Protein AF-A0A0N8PRD9-F1 (afdb_monomer)

Mean predicted aligned error: 8.48 Å

InterPro domains:
  IPR001182 Probable peptidoglycan glycosyltransferase FtsW/RodA [PF01098] (78-282)
  IPR001182 Probable peptidoglycan glycosyltransferase FtsW/RodA [PTHR30474] (71-288)

pLDDT: mean 82.88, std 11.85, range [39.19, 95.25]

Structure (mmCIF, N/CA/C/O backbone):
data_AF-A0A0N8PRD9-F1
#
_entry.id   AF-A0A0N8PRD9-F1
#
loop_
_atom_site.group_PDB
_atom_site.id
_atom_site.type_symbol
_atom_site.label_atom_id
_atom_site.label_alt_id
_atom_site.label_comp_id
_atom_site.label_asym_id
_atom_site.label_entity_id
_atom_site.label_seq_id
_atom_site.pdbx_PDB_ins_code
_atom_site.Cartn_x
_atom_site.Cartn_y
_atom_site.Cartn_z
_atom_site.occupancy
_atom_site.B_iso_or_equiv
_atom_site.auth_seq_id
_atom_site.auth_comp_id
_atom_site.auth_asym_id
_atom_site.auth_atom_id
_atom_site.pdbx_PDB_model_num
ATOM 1 N N . MET A 1 1 ? -18.930 -38.170 2.324 1.00 41.12 1 MET A N 1
ATOM 2 C CA . MET A 1 1 ? -18.455 -36.784 2.100 1.00 41.12 1 MET A CA 1
ATOM 3 C C . MET A 1 1 ? -18.657 -36.433 0.632 1.00 41.12 1 MET A C 1
ATOM 5 O O . MET A 1 1 ? -17.879 -36.871 -0.205 1.00 41.12 1 MET A O 1
ATOM 9 N N . LEU A 1 2 ? -19.742 -35.732 0.302 1.00 39.19 2 LEU A N 1
ATOM 10 C CA . LEU A 1 2 ? -20.039 -35.310 -1.070 1.00 39.19 2 LEU A CA 1
ATOM 11 C C . LEU A 1 2 ? -19.070 -34.183 -1.460 1.00 39.19 2 LEU A C 1
ATOM 13 O O . LEU A 1 2 ? -19.141 -33.082 -0.916 1.00 39.19 2 LEU A O 1
ATOM 17 N N . ARG A 1 3 ? -18.126 -34.475 -2.364 1.00 47.56 3 ARG A N 1
ATOM 18 C CA . ARG A 1 3 ? -17.287 -33.461 -3.014 1.00 47.56 3 ARG A CA 1
ATOM 19 C C . ARG A 1 3 ? -18.209 -32.591 -3.867 1.00 47.56 3 ARG A C 1
ATOM 21 O O . ARG A 1 3 ? -18.653 -33.034 -4.921 1.00 47.56 3 ARG A O 1
ATOM 28 N N . TYR A 1 4 ? -18.495 -31.373 -3.410 1.00 53.41 4 TYR A N 1
ATOM 29 C CA . TYR A 1 4 ? -19.017 -30.327 -4.289 1.00 53.41 4 TYR A CA 1
ATOM 30 C C . TYR A 1 4 ? -18.128 -30.258 -5.543 1.00 53.41 4 TYR A C 1
ATOM 32 O O . TYR A 1 4 ? -16.900 -30.343 -5.399 1.00 53.41 4 TYR A O 1
ATOM 40 N N . PRO A 1 5 ? -18.699 -30.133 -6.755 1.00 53.47 5 PRO A N 1
ATOM 41 C CA . PRO A 1 5 ? -17.892 -29.927 -7.947 1.00 53.47 5 PRO A CA 1
ATOM 42 C C . PRO A 1 5 ? -17.009 -28.702 -7.706 1.00 53.47 5 PRO A C 1
ATOM 44 O O . PRO A 1 5 ? -17.475 -27.660 -7.240 1.00 53.47 5 PRO A O 1
ATOM 47 N N . ARG A 1 6 ? -15.701 -28.854 -7.938 1.00 58.88 6 ARG A N 1
ATOM 48 C CA . ARG A 1 6 ? -14.767 -27.730 -7.896 1.00 58.88 6 ARG A CA 1
ATOM 49 C C . ARG A 1 6 ? -15.206 -26.759 -8.985 1.00 58.88 6 ARG A C 1
ATOM 51 O O . ARG A 1 6 ? -14.928 -26.997 -10.155 1.00 58.88 6 ARG A O 1
ATOM 58 N N . ASN A 1 7 ? -15.911 -25.699 -8.602 1.00 65.06 7 ASN A N 1
ATOM 59 C CA . ASN A 1 7 ? -16.204 -24.598 -9.505 1.00 65.06 7 ASN A CA 1
ATOM 60 C C . ASN A 1 7 ? -14.862 -23.963 -9.872 1.00 65.06 7 ASN A C 1
ATOM 62 O O . ASN A 1 7 ? -14.264 -23.242 -9.074 1.00 65.06 7 ASN A O 1
ATOM 66 N N . LEU A 1 8 ? -14.354 -24.307 -11.054 1.00 68.81 8 LEU A N 1
ATOM 67 C CA . LEU A 1 8 ? -13.194 -23.647 -11.631 1.00 68.81 8 LEU A CA 1
ATOM 68 C C . LEU A 1 8 ? -13.519 -22.155 -11.740 1.00 68.81 8 LEU A C 1
ATOM 70 O O . LEU A 1 8 ? -14.615 -21.781 -12.164 1.00 68.81 8 LEU A O 1
ATOM 74 N N . ARG A 1 9 ? -12.572 -21.303 -11.341 1.00 82.81 9 ARG A N 1
ATOM 75 C CA . ARG A 1 9 ? -12.699 -19.838 -11.387 1.00 82.81 9 ARG A CA 1
ATOM 76 C C . ARG A 1 9 ? -12.512 -19.352 -12.829 1.00 82.81 9 ARG A C 1
ATOM 78 O O . ARG A 1 9 ? -11.541 -18.680 -13.154 1.00 82.81 9 ARG A O 1
ATOM 85 N N . GLY A 1 10 ? -13.408 -19.792 -13.715 1.00 83.12 10 GLY A N 1
ATOM 86 C CA . GLY A 1 10 ? -13.283 -19.641 -15.165 1.00 83.12 10 GLY A CA 1
ATOM 87 C C . GLY A 1 10 ? -13.272 -18.185 -15.625 1.00 83.12 10 GLY A C 1
ATOM 88 O O . GLY A 1 10 ? -12.508 -17.854 -16.524 1.00 83.12 10 GLY A O 1
ATOM 89 N N . ILE A 1 11 ? -14.046 -17.313 -14.966 1.00 88.50 11 ILE A N 1
ATOM 90 C CA . ILE A 1 11 ? -14.076 -15.876 -15.277 1.00 88.50 11 ILE A CA 1
ATOM 91 C C . ILE A 1 11 ? -12.725 -15.244 -14.932 1.00 88.50 11 ILE A C 1
ATOM 93 O O . ILE A 1 11 ? -12.154 -14.540 -15.756 1.00 88.50 11 ILE A O 1
ATOM 97 N N . GLU A 1 12 ? -12.179 -15.546 -13.750 1.00 91.62 12 GLU A N 1
ATOM 98 C CA . GLU A 1 12 ? -10.864 -15.043 -13.333 1.00 91.62 12 GLU A CA 1
ATOM 99 C C . GLU A 1 12 ? -9.763 -15.447 -14.322 1.00 91.62 12 GLU A C 1
ATOM 101 O O . GLU A 1 12 ? -8.988 -14.602 -14.769 1.00 91.62 12 GLU A O 1
ATOM 106 N N . LEU A 1 13 ? -9.726 -16.728 -14.709 1.00 89.94 13 LEU A N 1
ATOM 107 C CA . LEU A 1 13 ? -8.75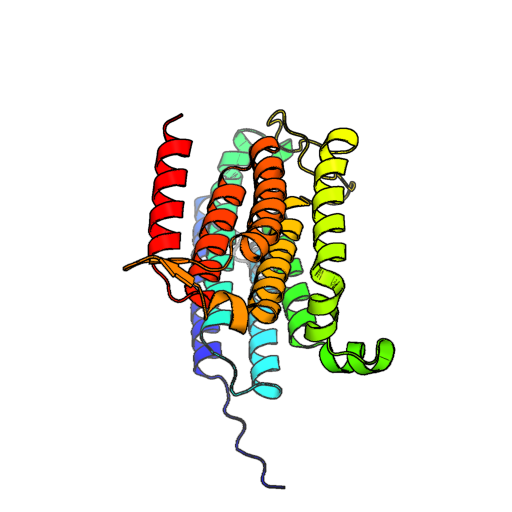4 -17.242 -15.675 1.00 89.94 13 LEU A CA 1
ATOM 108 C C . LEU A 1 13 ? -8.922 -16.591 -17.051 1.00 89.94 13 LEU A C 1
ATOM 110 O O . LEU A 1 13 ? -7.933 -16.186 -17.655 1.00 89.94 13 LEU A O 1
ATOM 114 N N . GLN A 1 14 ? -10.157 -16.450 -17.538 1.00 92.44 14 GLN A N 1
ATOM 115 C CA . GLN A 1 14 ? -10.437 -15.791 -18.814 1.00 92.44 14 GLN A CA 1
ATOM 116 C C . GLN A 1 14 ? -9.968 -14.331 -18.806 1.00 92.44 14 GLN A C 1
ATOM 118 O O . GLN A 1 14 ? -9.332 -13.879 -19.761 1.00 92.44 14 GLN A O 1
ATOM 123 N N . LEU A 1 15 ? -10.249 -13.596 -17.727 1.00 93.31 15 LEU A N 1
ATOM 124 C CA . LEU A 1 15 ? -9.809 -12.213 -17.575 1.00 93.31 15 LEU A CA 1
ATOM 125 C C . LEU A 1 15 ? -8.282 -12.129 -17.510 1.00 93.31 15 LEU A C 1
ATOM 127 O O . LEU A 1 15 ? -7.701 -11.322 -18.226 1.00 93.31 15 LEU A O 1
ATOM 131 N N . LEU A 1 16 ? -7.612 -12.998 -16.749 1.00 92.25 16 LEU A N 1
ATOM 132 C CA . LEU A 1 16 ? -6.147 -13.021 -16.683 1.00 92.25 16 LEU A CA 1
ATOM 133 C C . LEU A 1 16 ? -5.491 -13.365 -18.021 1.00 92.25 16 LEU A C 1
ATOM 135 O O . LEU A 1 16 ? -4.486 -12.754 -18.372 1.00 92.25 16 LEU A O 1
ATOM 139 N N . VAL A 1 17 ? -6.053 -14.302 -18.787 1.00 90.69 17 VAL A N 1
ATOM 140 C CA . VAL A 1 17 ? -5.562 -14.609 -20.140 1.00 90.69 17 VAL A CA 1
ATOM 141 C C . VAL A 1 17 ? -5.747 -13.405 -21.062 1.00 90.69 17 VAL A C 1
ATOM 143 O O . VAL A 1 17 ? -4.839 -13.070 -21.817 1.00 90.69 17 VAL A O 1
ATOM 146 N N . THR A 1 18 ? -6.883 -12.711 -20.971 1.00 90.88 18 THR A N 1
ATOM 147 C CA . THR A 1 18 ? -7.129 -11.484 -21.748 1.00 90.88 18 THR A CA 1
ATOM 148 C C . THR A 1 18 ? -6.100 -10.406 -21.409 1.00 90.88 18 THR A C 1
ATOM 150 O O . THR A 1 18 ? -5.502 -9.811 -22.302 1.00 90.88 18 THR A O 1
ATOM 153 N N . VAL A 1 19 ? -5.843 -10.208 -20.116 1.00 90.56 19 VAL A N 1
ATOM 154 C CA . VAL A 1 19 ? -4.832 -9.285 -19.597 1.00 90.56 19 VAL A CA 1
ATOM 155 C C . VAL A 1 19 ? -3.433 -9.663 -20.105 1.00 90.56 19 VAL A C 1
ATOM 157 O O . VAL A 1 19 ? -2.717 -8.807 -20.621 1.00 90.56 19 VAL A O 1
ATOM 160 N N . LEU A 1 20 ? -3.060 -10.945 -20.038 1.00 87.38 20 LEU A N 1
ATOM 161 C CA . LEU A 1 20 ? -1.781 -11.451 -20.542 1.00 87.38 20 LEU A CA 1
ATOM 162 C C . LEU A 1 20 ? -1.605 -11.160 -22.038 1.00 87.38 20 LEU A C 1
ATOM 164 O O . LEU A 1 20 ? -0.556 -10.666 -22.442 1.00 87.38 20 LEU A O 1
ATOM 168 N N . LEU A 1 21 ? -2.618 -11.458 -22.856 1.00 86.81 21 LEU A N 1
ATOM 169 C CA . LEU A 1 21 ? -2.569 -11.222 -24.301 1.00 86.81 21 LEU A CA 1
ATOM 170 C C . LEU A 1 21 ? -2.449 -9.730 -24.622 1.00 86.81 21 LEU A C 1
ATOM 172 O O . LEU A 1 21 ? -1.630 -9.349 -25.460 1.00 86.81 21 LEU A O 1
ATOM 176 N N . PHE A 1 22 ? -3.220 -8.890 -23.926 1.00 86.94 22 PHE A N 1
ATOM 177 C CA . PHE A 1 22 ? -3.163 -7.439 -24.073 1.00 86.94 22 PHE A CA 1
ATOM 178 C C . PHE A 1 22 ? -1.758 -6.896 -23.781 1.00 86.94 22 PHE A C 1
ATOM 180 O O . PHE A 1 22 ? -1.219 -6.129 -24.580 1.00 86.94 22 PHE A O 1
ATOM 187 N N . PHE A 1 23 ? -1.118 -7.338 -22.694 1.00 83.06 23 PHE A N 1
ATOM 188 C CA . PHE A 1 23 ? 0.227 -6.871 -22.354 1.00 83.06 23 PHE A CA 1
ATOM 189 C C . PHE A 1 23 ? 1.330 -7.474 -23.200 1.00 83.06 23 PHE A C 1
ATOM 191 O O . PHE A 1 23 ? 2.270 -6.759 -23.530 1.00 83.06 23 PHE A O 1
ATOM 198 N N . ALA A 1 24 ? 1.223 -8.742 -23.594 1.00 80.69 24 ALA A N 1
ATOM 199 C CA . ALA A 1 24 ? 2.173 -9.332 -24.527 1.00 80.69 24 ALA A CA 1
ATOM 200 C C . ALA A 1 24 ? 2.195 -8.532 -25.841 1.00 80.69 24 ALA A C 1
ATOM 202 O O . ALA A 1 24 ? 3.265 -8.141 -26.305 1.00 80.69 24 ALA A O 1
ATOM 203 N N . ALA A 1 25 ? 1.019 -8.211 -26.392 1.00 82.50 25 ALA A N 1
ATOM 204 C CA . ALA A 1 25 ? 0.901 -7.380 -27.587 1.00 82.50 25 ALA A CA 1
ATOM 205 C C . ALA A 1 25 ? 1.415 -5.947 -27.356 1.00 82.50 25 ALA A C 1
ATOM 207 O O . ALA A 1 25 ? 2.234 -5.453 -28.130 1.00 82.50 25 ALA A O 1
ATOM 208 N N . GLY A 1 26 ? 0.979 -5.291 -26.275 1.00 82.62 26 GLY A N 1
ATOM 209 C CA . GLY A 1 26 ? 1.370 -3.917 -25.956 1.00 82.62 26 GLY A CA 1
ATOM 210 C C . GLY A 1 26 ? 2.874 -3.755 -25.727 1.00 82.62 26 GLY A C 1
ATOM 211 O O . GLY A 1 26 ? 3.486 -2.835 -26.266 1.00 82.62 26 GLY A O 1
ATOM 212 N N . TYR A 1 27 ? 3.492 -4.669 -24.980 1.00 77.38 27 TYR A N 1
ATOM 213 C CA . TYR A 1 27 ? 4.924 -4.631 -24.695 1.00 77.38 27 TYR A CA 1
ATOM 214 C C . TYR A 1 27 ? 5.761 -4.874 -25.957 1.00 77.38 27 TYR A C 1
ATOM 216 O O . TYR A 1 27 ? 6.732 -4.155 -26.194 1.00 77.38 27 TYR A O 1
ATOM 224 N N . MET A 1 28 ? 5.357 -5.825 -26.812 1.00 75.19 28 MET A N 1
ATOM 225 C CA . MET A 1 28 ? 6.001 -6.035 -28.115 1.00 75.19 28 MET A CA 1
ATOM 226 C C . MET A 1 28 ? 5.944 -4.772 -28.983 1.00 75.19 28 MET A C 1
ATOM 228 O O . MET A 1 28 ? 6.964 -4.384 -29.553 1.00 75.19 28 MET A O 1
ATOM 232 N N . LEU A 1 29 ? 4.793 -4.091 -29.031 1.00 80.44 29 LEU A N 1
ATOM 233 C CA . LEU A 1 29 ? 4.653 -2.828 -29.760 1.00 80.44 29 LEU A CA 1
ATOM 234 C C . LEU A 1 29 ? 5.584 -1.744 -29.204 1.00 80.44 29 LEU A C 1
ATOM 236 O O . LEU A 1 29 ? 6.335 -1.142 -29.968 1.00 80.44 29 LEU A O 1
ATOM 240 N N . VAL A 1 30 ? 5.595 -1.529 -27.886 1.00 77.75 30 VAL A N 1
ATOM 241 C CA . VAL A 1 30 ? 6.454 -0.517 -27.244 1.00 77.75 30 VAL A CA 1
ATOM 242 C C . VAL A 1 30 ? 7.925 -0.755 -27.564 1.00 77.75 30 VAL A C 1
ATOM 244 O O . VAL A 1 30 ? 8.619 0.175 -27.977 1.00 77.75 30 VAL A O 1
ATOM 247 N N . VAL A 1 31 ? 8.399 -1.993 -27.417 1.00 71.56 31 VAL A N 1
ATOM 248 C CA . VAL A 1 31 ? 9.801 -2.336 -27.676 1.00 71.56 31 VAL A CA 1
ATOM 249 C C . VAL A 1 31 ? 10.147 -2.162 -29.150 1.00 71.56 31 VAL A C 1
ATOM 251 O O . VAL A 1 31 ? 11.179 -1.565 -29.444 1.00 71.56 31 VAL A O 1
ATOM 254 N N . SER A 1 32 ? 9.271 -2.596 -30.062 1.00 72.56 32 SER A N 1
ATOM 255 C CA . SER A 1 32 ? 9.487 -2.452 -31.509 1.00 72.56 32 SER A CA 1
ATOM 256 C C . SER A 1 32 ? 9.574 -0.995 -31.974 1.00 72.56 32 SER A C 1
ATOM 258 O O . SER A 1 32 ? 10.287 -0.698 -32.926 1.00 72.56 32 SER A O 1
ATOM 260 N N . VAL A 1 33 ? 8.869 -0.082 -31.299 1.00 76.06 33 VAL A N 1
ATOM 261 C CA . VAL A 1 33 ? 8.839 1.344 -31.652 1.00 76.06 33 VAL A CA 1
ATOM 262 C C . VAL A 1 33 ? 9.970 2.122 -30.979 1.00 76.06 33 VAL A C 1
ATOM 264 O O . VAL A 1 33 ? 10.455 3.103 -31.536 1.00 76.06 33 VAL A O 1
ATOM 267 N N . THR A 1 34 ? 10.380 1.715 -29.775 1.00 70.06 34 THR A N 1
ATOM 268 C CA . THR A 1 34 ? 11.218 2.558 -28.907 1.00 70.06 34 THR A CA 1
ATOM 269 C C . THR A 1 34 ? 12.677 2.098 -28.846 1.00 70.06 34 THR A C 1
ATOM 271 O O . THR A 1 34 ? 13.559 2.925 -28.621 1.00 70.06 34 THR A O 1
ATOM 274 N N . ARG A 1 35 ? 12.978 0.807 -29.057 1.00 64.56 35 ARG A N 1
ATOM 275 C CA . ARG A 1 35 ? 14.368 0.327 -29.106 1.00 64.56 35 ARG A CA 1
ATOM 276 C C . ARG A 1 35 ? 14.873 0.325 -30.552 1.00 64.56 35 ARG A C 1
ATOM 278 O O . ARG A 1 35 ? 14.327 -0.353 -31.407 1.00 64.56 35 ARG A O 1
ATOM 285 N N . THR A 1 36 ? 15.960 1.053 -30.797 1.00 53.00 36 THR A N 1
ATOM 286 C CA . THR A 1 36 ? 16.694 1.142 -32.078 1.00 53.00 36 THR A CA 1
ATOM 287 C C . THR A 1 36 ? 17.536 -0.096 -32.413 1.00 53.00 36 THR A C 1
ATOM 289 O O . THR A 1 36 ? 18.184 -0.130 -33.455 1.00 53.00 36 THR A O 1
ATOM 292 N N . GLN A 1 37 ? 17.563 -1.105 -31.539 1.00 52.66 37 GLN A N 1
ATOM 293 C CA . GLN A 1 37 ? 18.223 -2.385 -31.801 1.00 52.66 37 GLN A CA 1
ATOM 294 C C . GLN A 1 37 ? 17.366 -3.196 -32.779 1.00 52.66 37 GLN A C 1
ATOM 296 O O . GLN A 1 37 ? 16.159 -3.317 -32.567 1.00 52.66 37 GLN A O 1
ATOM 301 N N . GLU A 1 38 ? 17.976 -3.755 -33.828 1.00 51.50 38 GLU A N 1
ATOM 302 C CA . GLU A 1 38 ? 17.280 -4.621 -34.783 1.00 51.50 38 GLU A CA 1
ATOM 303 C C . GLU A 1 38 ? 16.540 -5.729 -34.027 1.00 51.50 38 GLU A C 1
ATOM 305 O O . GLU A 1 38 ? 17.141 -6.540 -33.318 1.00 51.50 38 GLU A O 1
ATOM 310 N N . PHE A 1 39 ? 15.213 -5.753 -34.152 1.00 54.91 39 PHE A N 1
ATOM 311 C CA . PHE A 1 39 ? 14.414 -6.857 -33.649 1.00 54.91 39 PHE A CA 1
ATOM 312 C C . PHE A 1 39 ? 14.813 -8.108 -34.429 1.00 54.91 39 PHE A C 1
ATOM 314 O O . PHE A 1 39 ? 14.370 -8.310 -35.557 1.00 54.91 39 PHE A O 1
ATOM 321 N N . ILE A 1 40 ? 15.669 -8.945 -33.844 1.00 56.88 40 ILE A N 1
ATOM 322 C CA . ILE A 1 40 ? 15.958 -10.267 -34.391 1.00 56.88 40 ILE A CA 1
ATOM 323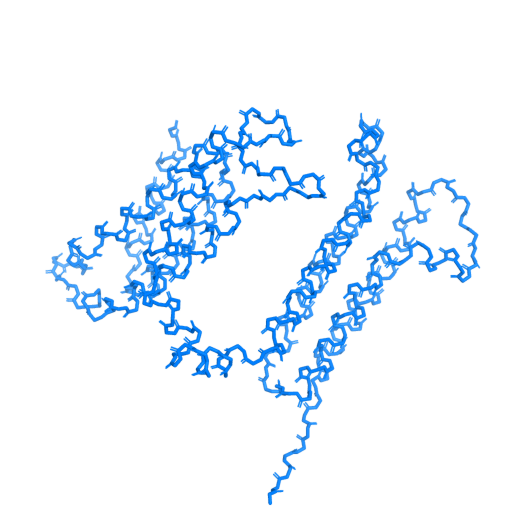 C C . ILE A 1 40 ? 14.801 -11.169 -33.939 1.00 56.88 40 ILE A C 1
ATOM 325 O O . ILE A 1 40 ? 14.706 -11.444 -32.738 1.00 56.88 40 ILE A O 1
ATOM 329 N N . PRO A 1 41 ? 13.923 -11.652 -34.844 1.00 61.66 41 PRO A N 1
ATOM 330 C CA . PRO A 1 41 ? 12.755 -12.474 -34.516 1.00 61.66 41 PRO A CA 1
ATOM 331 C C . PRO A 1 41 ? 13.173 -13.907 -34.143 1.00 61.66 41 PRO A C 1
ATOM 333 O O . PRO A 1 41 ? 12.770 -14.891 -34.757 1.00 61.66 41 PRO A O 1
ATOM 336 N N . THR A 1 42 ? 14.029 -14.034 -33.135 1.00 73.62 42 THR A N 1
ATOM 337 C CA . THR A 1 42 ? 14.465 -15.305 -32.564 1.00 73.62 42 THR A CA 1
ATOM 338 C C . THR A 1 42 ? 13.690 -15.534 -31.275 1.00 73.62 42 THR A C 1
ATOM 340 O O . THR A 1 42 ? 13.502 -14.599 -30.499 1.00 73.62 42 THR A O 1
ATOM 343 N N . VAL A 1 43 ? 13.307 -16.783 -30.990 1.00 65.88 43 VAL A N 1
ATOM 344 C CA . VAL A 1 43 ? 12.636 -17.169 -29.729 1.00 65.88 43 VAL A CA 1
ATOM 345 C C . VAL A 1 43 ? 13.382 -16.621 -28.509 1.00 65.88 43 VAL A C 1
ATOM 347 O O . VAL A 1 43 ? 12.764 -16.111 -27.583 1.00 65.88 43 VAL A O 1
ATOM 350 N N . ARG A 1 44 ? 14.718 -16.646 -28.545 1.00 65.12 44 ARG A N 1
ATOM 351 C CA . ARG A 1 44 ? 15.573 -16.096 -27.490 1.00 65.12 44 ARG A CA 1
ATOM 352 C C . ARG A 1 44 ? 15.444 -14.576 -27.344 1.00 65.12 44 ARG A C 1
ATOM 354 O O . ARG A 1 44 ? 15.265 -14.110 -26.232 1.00 65.12 44 ARG A O 1
ATOM 361 N N . GLY A 1 45 ? 15.428 -13.826 -28.448 1.00 63.19 45 GLY A N 1
ATOM 362 C CA . GLY A 1 45 ? 15.234 -12.372 -28.423 1.00 63.19 45 GLY A CA 1
ATOM 363 C C . GLY A 1 45 ? 13.854 -11.975 -27.895 1.00 63.19 45 GLY A C 1
ATOM 364 O O . GLY A 1 45 ? 13.740 -11.062 -27.088 1.00 63.19 45 GLY A O 1
ATOM 365 N N . VAL A 1 46 ? 12.809 -12.718 -28.269 1.00 63.38 46 VAL A N 1
ATOM 366 C CA . VAL A 1 46 ? 11.450 -12.511 -27.741 1.00 63.38 46 VAL A CA 1
ATOM 367 C C . VAL A 1 46 ? 11.385 -12.809 -26.241 1.00 63.38 46 VAL A C 1
ATOM 369 O O . VAL A 1 46 ? 10.779 -12.043 -25.495 1.00 63.38 46 VAL A O 1
ATOM 372 N N . VAL A 1 47 ? 12.030 -13.884 -25.780 1.00 66.38 47 VAL A N 1
ATOM 373 C CA . VAL A 1 47 ? 12.101 -14.225 -24.351 1.00 66.38 47 VAL A CA 1
ATOM 374 C C . VAL A 1 47 ? 12.892 -13.176 -23.575 1.00 66.38 47 VAL A C 1
ATOM 376 O O . VAL A 1 47 ? 12.389 -12.708 -22.565 1.00 66.38 47 VAL A O 1
ATOM 379 N N . ASP A 1 48 ? 14.058 -12.748 -24.055 1.00 65.88 48 ASP A N 1
ATOM 380 C CA . ASP A 1 48 ? 14.896 -11.744 -23.384 1.00 65.88 48 ASP A CA 1
ATOM 381 C C . ASP A 1 48 ? 14.195 -10.377 -23.293 1.00 65.88 48 ASP A C 1
ATOM 383 O O . ASP A 1 48 ? 14.367 -9.642 -22.321 1.00 65.88 48 ASP A O 1
ATOM 387 N N . ILE A 1 49 ? 13.353 -10.046 -24.276 1.00 65.69 49 ILE A N 1
ATOM 388 C CA . ILE A 1 49 ? 12.523 -8.838 -24.266 1.00 65.69 49 ILE A CA 1
ATOM 389 C C . ILE A 1 49 ? 11.355 -8.975 -23.281 1.00 65.69 49 ILE A C 1
ATOM 391 O O . ILE A 1 49 ? 11.077 -8.048 -22.522 1.00 65.69 49 ILE A O 1
ATOM 395 N N . LEU A 1 50 ? 10.652 -10.110 -23.292 1.00 67.56 50 LEU A N 1
ATOM 396 C CA . LEU A 1 50 ? 9.413 -10.298 -22.533 1.00 67.56 50 LEU A CA 1
ATOM 397 C C . LEU A 1 50 ? 9.627 -10.789 -21.098 1.00 67.56 50 LEU A C 1
ATOM 399 O O . LEU A 1 50 ? 8.700 -10.683 -20.292 1.00 67.56 50 LEU A O 1
ATOM 403 N N . TRP A 1 51 ? 10.815 -11.297 -20.756 1.00 67.19 51 TRP A N 1
ATOM 404 C CA . TRP A 1 51 ? 11.123 -11.876 -19.444 1.00 67.19 51 TRP A CA 1
ATOM 405 C C . TRP A 1 51 ? 10.685 -11.005 -18.252 1.00 67.19 51 TRP A C 1
ATOM 407 O O . TRP A 1 51 ? 10.102 -11.578 -17.323 1.00 67.19 51 TRP A O 1
ATOM 417 N N . PRO A 1 52 ? 10.842 -9.658 -18.272 1.00 66.25 52 PRO A N 1
ATOM 418 C CA . PRO A 1 52 ? 10.452 -8.826 -17.140 1.00 66.25 52 PRO A CA 1
ATOM 419 C C . PRO A 1 52 ? 8.932 -8.838 -16.921 1.00 66.25 52 PRO A C 1
ATOM 421 O O . PRO A 1 52 ? 8.448 -8.793 -15.793 1.00 66.25 52 PRO A O 1
ATOM 424 N N . SER A 1 53 ? 8.139 -8.945 -17.982 1.00 70.44 53 SER A N 1
ATOM 425 C CA . SER A 1 53 ? 6.679 -8.928 -17.862 1.00 70.44 53 SER A CA 1
ATOM 426 C C . SER A 1 53 ? 6.103 -10.333 -17.670 1.00 70.44 53 SER A C 1
ATOM 428 O O . SER A 1 53 ? 5.141 -10.512 -16.927 1.00 70.44 53 SER A O 1
ATOM 430 N N . VAL A 1 54 ? 6.704 -11.356 -18.283 1.00 77.25 54 VAL A N 1
ATOM 431 C CA . VAL A 1 54 ? 6.175 -12.731 -18.285 1.00 77.25 54 VAL A CA 1
ATOM 432 C C . VAL A 1 54 ? 6.160 -13.350 -16.889 1.00 77.25 54 VAL A C 1
ATOM 434 O O . VAL A 1 54 ? 5.170 -13.980 -16.521 1.00 77.25 54 VAL A O 1
ATOM 437 N N . LEU A 1 55 ? 7.216 -13.161 -16.092 1.00 82.06 55 LEU A N 1
ATOM 438 C CA . LEU A 1 55 ? 7.321 -13.795 -14.777 1.00 82.06 55 LEU A CA 1
ATOM 439 C C . LEU A 1 55 ? 6.195 -13.360 -13.807 1.00 82.06 55 LEU A C 1
ATOM 441 O O . LEU A 1 55 ? 5.494 -14.248 -13.312 1.00 82.06 55 LEU A O 1
ATOM 445 N N . PRO A 1 56 ? 5.932 -12.055 -13.575 1.00 83.81 56 PRO A N 1
ATOM 446 C CA . PRO A 1 56 ? 4.772 -11.611 -12.802 1.00 83.81 56 PRO A CA 1
ATOM 447 C C . PRO A 1 56 ? 3.440 -12.191 -13.288 1.00 83.81 56 PRO A C 1
ATOM 449 O O . PRO A 1 56 ? 2.623 -12.621 -12.475 1.00 83.81 56 PRO A O 1
ATOM 452 N N . PHE A 1 57 ? 3.212 -12.240 -14.605 1.00 84.69 57 PHE A N 1
ATOM 453 C CA . PHE A 1 57 ? 1.958 -12.763 -15.154 1.00 84.69 57 PHE A CA 1
ATOM 454 C C . PHE A 1 57 ? 1.790 -14.264 -14.945 1.00 84.69 57 PHE A C 1
ATOM 456 O O . PHE A 1 57 ? 0.698 -14.716 -14.596 1.00 84.69 57 PHE A O 1
ATOM 463 N N . LEU A 1 58 ? 2.862 -15.041 -15.106 1.00 87.44 58 LEU A N 1
ATOM 464 C CA . LEU A 1 58 ? 2.841 -16.466 -14.786 1.00 87.44 58 LEU A CA 1
ATOM 465 C C . LEU A 1 58 ? 2.539 -16.692 -13.302 1.00 87.44 58 LEU A C 1
ATOM 467 O O . LEU A 1 58 ? 1.778 -17.602 -12.970 1.00 87.44 58 LEU A O 1
ATOM 471 N N . LEU A 1 59 ? 3.063 -15.841 -12.415 1.00 91.38 59 LEU A N 1
ATOM 472 C CA . LEU A 1 59 ? 2.725 -15.889 -10.994 1.00 91.38 59 LEU A CA 1
ATOM 473 C C . LEU A 1 59 ? 1.248 -15.552 -10.746 1.00 91.38 59 LEU A C 1
ATOM 475 O O . LEU A 1 59 ? 0.596 -16.287 -10.010 1.00 91.38 59 LEU A O 1
ATOM 479 N N . PHE A 1 60 ? 0.679 -14.527 -11.392 1.00 94.00 60 PHE A N 1
ATOM 480 C CA . PHE A 1 60 ? -0.760 -14.233 -11.294 1.00 94.00 60 PHE A CA 1
ATOM 481 C C . PHE A 1 60 ? -1.631 -15.419 -11.736 1.00 94.00 60 PHE A C 1
ATOM 483 O O . PHE A 1 60 ? -2.584 -15.777 -11.040 1.00 94.00 60 PHE A O 1
ATOM 490 N N . LEU A 1 61 ? -1.283 -16.080 -12.845 1.00 92.00 61 LEU A N 1
ATOM 491 C CA . LEU A 1 61 ? -1.961 -17.305 -13.280 1.00 92.00 61 LEU A CA 1
ATOM 492 C C . LEU A 1 61 ? -1.803 -18.435 -12.254 1.00 92.00 61 LEU A C 1
ATOM 494 O O . LEU A 1 61 ? -2.782 -19.101 -11.918 1.00 92.00 61 LEU A O 1
ATOM 498 N N . GLY A 1 62 ? -0.600 -18.615 -11.705 1.00 92.38 62 GLY A N 1
ATOM 499 C CA . GLY A 1 62 ? -0.331 -19.581 -10.640 1.00 92.38 62 GLY A CA 1
ATOM 500 C C . GLY A 1 62 ? -1.180 -19.337 -9.389 1.00 92.38 62 GLY A C 1
ATOM 501 O O . GLY A 1 62 ? -1.758 -20.281 -8.846 1.00 92.38 62 GLY A O 1
ATOM 502 N N . ILE A 1 63 ? -1.331 -18.075 -8.970 1.00 93.69 63 ILE A N 1
ATOM 503 C CA . ILE A 1 63 ? -2.209 -17.684 -7.859 1.00 93.69 63 ILE A CA 1
ATOM 504 C C . ILE A 1 63 ? -3.665 -18.012 -8.195 1.00 93.69 63 ILE A C 1
ATOM 506 O O . ILE A 1 63 ? -4.348 -18.614 -7.369 1.00 93.69 63 ILE A O 1
ATOM 510 N N . SER A 1 64 ? -4.144 -17.669 -9.393 1.00 92.94 64 SER A N 1
ATOM 511 C CA . SER A 1 64 ? -5.524 -17.956 -9.811 1.00 92.94 64 SER A CA 1
ATOM 512 C C . SER A 1 64 ? -5.837 -19.453 -9.772 1.00 92.94 64 SER A C 1
ATOM 514 O O . SER A 1 64 ? -6.832 -19.881 -9.176 1.00 92.94 64 SER A O 1
ATOM 516 N N . VAL A 1 65 ? -4.930 -20.278 -10.307 1.00 91.25 65 VAL A N 1
ATOM 517 C CA . VAL A 1 65 ? -5.037 -21.739 -10.239 1.00 91.25 65 VAL A CA 1
ATOM 518 C C . VAL A 1 65 ? -5.007 -22.213 -8.785 1.00 91.25 65 VAL A C 1
ATOM 520 O O . VAL A 1 65 ? -5.876 -22.985 -8.379 1.00 91.25 65 VAL A O 1
ATOM 523 N N . GLY A 1 66 ? -4.079 -21.724 -7.961 1.00 90.94 66 GLY A N 1
ATOM 524 C CA . GLY A 1 66 ? -4.002 -22.081 -6.542 1.00 90.94 66 GLY A CA 1
ATOM 525 C C . GLY A 1 66 ? -5.274 -21.726 -5.761 1.00 90.94 66 GLY A C 1
ATOM 526 O O . GLY A 1 66 ? -5.775 -22.540 -4.978 1.00 90.94 66 GLY A O 1
ATOM 527 N N . MET A 1 67 ? -5.850 -20.550 -6.012 1.00 90.50 67 MET A N 1
ATOM 528 C CA . MET A 1 67 ? -7.114 -20.122 -5.413 1.00 90.50 67 MET A CA 1
ATOM 529 C C . MET A 1 67 ? -8.300 -20.949 -5.919 1.00 90.50 67 MET A C 1
ATOM 531 O O . MET A 1 67 ? -9.176 -21.298 -5.132 1.00 90.50 67 MET A O 1
ATOM 535 N N . SER A 1 68 ? -8.312 -21.370 -7.187 1.00 88.62 68 SER A N 1
ATOM 536 C CA . SER A 1 68 ? -9.344 -22.286 -7.699 1.00 88.62 68 SER A CA 1
ATOM 537 C C . SER A 1 68 ? -9.372 -23.633 -6.959 1.00 88.62 68 SER A C 1
ATOM 539 O O . SER A 1 68 ? -10.417 -24.278 -6.873 1.00 88.62 68 SER A O 1
ATOM 541 N N . LEU A 1 69 ? -8.238 -24.047 -6.378 1.00 86.31 69 LEU A N 1
ATOM 542 C CA . LEU A 1 69 ? -8.121 -25.290 -5.616 1.00 86.31 69 LEU A CA 1
ATOM 543 C C . LEU A 1 69 ? -8.478 -25.126 -4.135 1.00 86.31 69 LEU A C 1
ATOM 545 O O . LEU A 1 69 ? -9.060 -26.051 -3.562 1.00 86.31 69 LEU A O 1
ATOM 549 N N . ARG A 1 70 ? -8.105 -23.999 -3.512 1.00 85.88 70 ARG A N 1
ATOM 550 C CA . ARG A 1 70 ? -8.260 -23.773 -2.061 1.00 85.88 70 ARG A CA 1
ATOM 551 C C . ARG A 1 70 ? -9.473 -22.924 -1.690 1.00 85.88 70 ARG A C 1
ATOM 553 O O . ARG A 1 70 ? -10.122 -23.210 -0.689 1.00 85.88 70 ARG A O 1
ATOM 560 N N . THR A 1 71 ? -9.790 -21.907 -2.484 1.00 84.88 71 THR A N 1
ATOM 561 C CA . THR A 1 71 ? -10.805 -20.885 -2.185 1.00 84.88 71 THR A CA 1
ATOM 562 C C . THR A 1 71 ? -11.718 -20.593 -3.393 1.00 84.88 71 THR A C 1
ATOM 564 O O . THR A 1 71 ? -11.800 -19.455 -3.854 1.00 84.88 71 THR A O 1
ATOM 567 N N . PRO A 1 72 ? -12.504 -21.575 -3.894 1.00 81.81 72 PRO A N 1
ATOM 568 C CA . PRO A 1 72 ? -13.301 -21.406 -5.122 1.00 81.81 72 PRO A CA 1
ATOM 569 C C . PRO A 1 72 ? -14.372 -20.305 -5.055 1.00 81.81 72 PRO A C 1
ATOM 571 O O . PRO A 1 72 ? -14.853 -19.842 -6.085 1.00 81.81 72 PRO A O 1
ATOM 574 N N . LYS A 1 73 ? -14.771 -19.906 -3.840 1.00 83.69 73 LYS A N 1
ATOM 575 C CA . LYS A 1 73 ? -15.801 -18.888 -3.584 1.00 83.69 73 LYS A CA 1
ATOM 576 C C . LYS A 1 73 ? -15.249 -17.459 -3.481 1.00 83.69 73 LYS A C 1
ATOM 578 O O . LYS A 1 73 ? -16.034 -16.543 -3.270 1.00 83.69 73 LYS A O 1
ATOM 583 N N . ALA A 1 74 ? -13.932 -17.269 -3.573 1.00 86.25 74 ALA A N 1
ATOM 584 C CA . ALA A 1 74 ? -13.324 -15.944 -3.506 1.00 86.25 74 ALA A CA 1
ATOM 585 C C . ALA A 1 74 ? -13.669 -15.099 -4.745 1.00 86.25 74 ALA A C 1
ATOM 587 O O . ALA A 1 74 ? -13.811 -15.639 -5.849 1.00 86.25 74 ALA A O 1
ATOM 588 N N . ASP A 1 75 ? -13.744 -13.779 -4.560 1.00 90.31 75 ASP A N 1
ATOM 589 C CA . ASP A 1 75 ? -14.018 -12.801 -5.618 1.00 90.31 75 ASP A CA 1
ATOM 590 C C . ASP A 1 75 ? -13.072 -12.977 -6.816 1.00 90.31 75 ASP A C 1
ATOM 592 O O . ASP A 1 75 ? -11.854 -13.013 -6.653 1.00 90.31 75 ASP A O 1
ATOM 596 N N . GLN A 1 76 ? -13.640 -13.133 -8.012 1.00 91.69 76 GLN A N 1
ATOM 597 C CA . GLN A 1 76 ? -12.915 -13.473 -9.243 1.00 91.69 76 GLN A CA 1
ATOM 598 C C . GLN A 1 76 ? -12.435 -12.251 -10.046 1.00 91.69 76 GLN A C 1
ATOM 600 O O . GLN A 1 76 ? -11.816 -12.427 -11.092 1.00 91.69 76 GLN A O 1
ATOM 605 N N . LEU A 1 77 ? -12.735 -11.029 -9.599 1.00 92.50 77 LEU A N 1
ATOM 606 C CA . LEU A 1 77 ? -12.458 -9.785 -10.322 1.00 92.50 77 LEU A CA 1
ATOM 607 C C . LEU A 1 77 ? -11.231 -9.053 -9.778 1.00 92.50 77 LEU A C 1
ATOM 609 O O . LEU A 1 77 ? -10.501 -8.434 -10.552 1.00 92.50 77 LEU A O 1
ATOM 613 N N . LEU A 1 78 ? -10.962 -9.149 -8.474 1.00 92.94 78 LEU A N 1
ATOM 614 C CA . LEU A 1 78 ? -9.859 -8.414 -7.846 1.00 92.94 78 LEU A CA 1
ATOM 615 C C . LEU A 1 78 ? -8.481 -8.794 -8.406 1.00 92.94 78 LEU A C 1
ATOM 617 O O . LEU A 1 78 ? -7.702 -7.908 -8.753 1.00 92.94 78 LEU A O 1
ATOM 621 N N . LEU A 1 79 ? -8.168 -10.089 -8.532 1.00 93.88 79 LEU A N 1
ATOM 622 C CA . LEU A 1 79 ? -6.851 -10.525 -9.015 1.00 93.88 79 LEU A CA 1
ATOM 623 C C . LEU A 1 79 ? -6.588 -10.094 -10.477 1.00 93.88 79 LEU A C 1
ATOM 625 O O . LEU A 1 79 ? -5.522 -9.528 -10.727 1.00 93.88 79 LEU A O 1
ATOM 629 N N . PRO A 1 80 ? -7.525 -10.275 -11.436 1.00 94.06 80 PRO A N 1
ATOM 630 C CA . PRO A 1 80 ? -7.353 -9.764 -12.793 1.00 94.06 80 PRO A CA 1
ATOM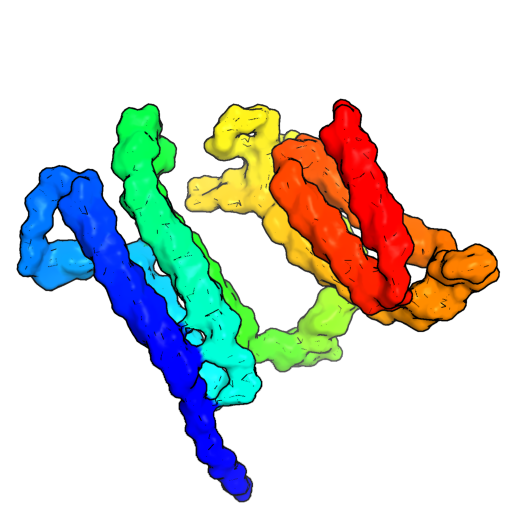 631 C C . PRO A 1 80 ? -7.219 -8.243 -12.870 1.00 94.06 80 PRO A C 1
ATOM 633 O O . PRO A 1 80 ? -6.425 -7.758 -13.670 1.00 94.06 80 PRO A O 1
ATOM 636 N N . LEU A 1 81 ? -7.948 -7.485 -12.041 1.00 95.25 81 LEU A N 1
ATOM 637 C CA . LEU A 1 81 ? -7.826 -6.023 -11.998 1.00 95.25 81 LEU A CA 1
ATOM 638 C C . LEU A 1 81 ? -6.448 -5.581 -11.496 1.00 95.25 81 LEU A C 1
ATOM 640 O O . LEU A 1 81 ? -5.840 -4.686 -12.080 1.00 95.25 81 LEU A O 1
ATOM 644 N N . VAL A 1 82 ? -5.923 -6.233 -10.457 1.00 94.75 82 VAL A N 1
ATOM 645 C CA . VAL A 1 82 ? -4.562 -5.971 -9.968 1.00 94.75 82 VAL A CA 1
ATOM 646 C C . VAL A 1 82 ? -3.528 -6.316 -11.040 1.00 94.75 82 VAL A C 1
ATOM 648 O O . VAL A 1 82 ? -2.624 -5.520 -11.287 1.00 94.75 82 VAL A O 1
ATOM 651 N N . ALA A 1 83 ? -3.680 -7.454 -11.724 1.00 94.00 83 ALA A N 1
ATOM 652 C CA . ALA A 1 83 ? -2.803 -7.843 -12.827 1.00 94.00 83 ALA A CA 1
ATOM 653 C C . ALA A 1 83 ? -2.871 -6.847 -14.000 1.00 94.00 83 ALA A C 1
ATOM 655 O O . ALA A 1 83 ? -1.840 -6.523 -14.590 1.00 94.00 83 ALA A O 1
ATOM 656 N N . LEU A 1 84 ? -4.065 -6.323 -14.304 1.00 93.38 84 LEU A N 1
ATOM 657 C CA . LEU A 1 84 ? -4.267 -5.282 -15.308 1.00 93.38 84 LEU A CA 1
ATOM 658 C C . LEU A 1 84 ? -3.503 -4.008 -14.936 1.00 93.38 84 LEU A C 1
ATOM 660 O O . LEU A 1 84 ? -2.678 -3.532 -15.707 1.00 93.38 84 LEU A O 1
ATOM 664 N N . LEU A 1 85 ? -3.725 -3.470 -13.739 1.00 94.44 85 LEU A N 1
ATOM 665 C CA . LEU A 1 85 ? -3.074 -2.231 -13.311 1.00 94.44 85 LEU A CA 1
ATOM 666 C C . LEU A 1 85 ? -1.550 -2.383 -13.205 1.00 94.44 85 LEU A C 1
ATOM 668 O O . LEU A 1 85 ? -0.814 -1.501 -13.651 1.00 94.44 85 LEU A O 1
ATOM 672 N N . ALA A 1 86 ? -1.067 -3.515 -12.684 1.00 93.19 86 ALA A N 1
ATOM 673 C CA . ALA A 1 86 ? 0.362 -3.811 -12.609 1.00 93.19 86 ALA A CA 1
ATOM 674 C C . ALA A 1 86 ? 0.999 -3.891 -14.005 1.00 93.19 86 ALA A C 1
ATOM 676 O O . ALA A 1 86 ? 2.043 -3.285 -14.244 1.00 93.19 86 ALA A O 1
ATOM 677 N N . GLY A 1 87 ? 0.349 -4.581 -14.946 1.00 89.94 87 GLY A N 1
ATOM 678 C CA . GLY A 1 87 ? 0.814 -4.662 -16.328 1.00 89.94 87 GLY A CA 1
ATOM 679 C C . GLY A 1 87 ? 0.825 -3.315 -17.043 1.00 89.94 87 GLY A C 1
ATOM 680 O O . GLY A 1 87 ? 1.787 -3.012 -17.747 1.00 89.94 87 GLY A O 1
ATOM 681 N N . MET A 1 88 ? -0.196 -2.474 -16.826 1.00 90.56 88 MET A N 1
ATOM 682 C CA . MET A 1 88 ? -0.227 -1.117 -17.381 1.00 90.56 88 MET A CA 1
ATOM 683 C C . MET A 1 88 ? 0.947 -0.296 -16.853 1.00 90.56 88 MET A C 1
ATOM 685 O O . MET A 1 88 ? 1.619 0.373 -17.636 1.00 90.56 88 MET A O 1
ATOM 689 N N . GLY A 1 89 ? 1.232 -0.394 -15.551 1.00 91.12 89 GLY A N 1
ATOM 690 C CA . GLY A 1 89 ? 2.396 0.239 -14.936 1.00 91.12 89 GLY A CA 1
ATOM 691 C C . GLY A 1 89 ? 3.702 -0.191 -15.604 1.00 91.12 89 GLY A C 1
ATOM 692 O O . GLY A 1 89 ? 4.450 0.661 -16.073 1.00 91.12 89 GLY A O 1
ATOM 693 N N . LEU A 1 90 ? 3.936 -1.502 -15.733 1.00 88.75 90 LEU A N 1
ATOM 694 C CA . LEU A 1 90 ? 5.136 -2.043 -16.386 1.00 88.75 90 LEU A CA 1
ATOM 695 C C . LEU A 1 90 ? 5.278 -1.577 -17.839 1.00 88.75 90 LEU A C 1
ATOM 697 O O . LEU A 1 90 ? 6.367 -1.188 -18.257 1.00 88.75 90 LEU A O 1
ATOM 701 N N . MET A 1 91 ? 4.181 -1.567 -18.599 1.00 86.38 91 MET A N 1
ATOM 702 C CA . MET A 1 91 ? 4.177 -1.113 -19.989 1.00 86.38 91 MET A CA 1
ATOM 703 C C . MET A 1 91 ? 4.518 0.380 -20.108 1.00 86.38 91 MET A C 1
ATOM 705 O O . MET A 1 91 ? 5.305 0.766 -20.972 1.00 86.38 91 MET A O 1
ATOM 709 N N . ILE A 1 92 ? 3.959 1.223 -19.235 1.00 88.75 92 ILE A N 1
ATOM 710 C CA . ILE A 1 92 ? 4.243 2.664 -19.219 1.00 88.75 92 ILE A CA 1
ATOM 711 C C . ILE A 1 92 ? 5.700 2.918 -18.821 1.00 88.75 92 ILE A C 1
ATOM 713 O O . ILE A 1 92 ? 6.368 3.730 -19.462 1.00 88.75 92 ILE A O 1
ATOM 717 N N . THR A 1 93 ? 6.225 2.202 -17.823 1.00 88.31 93 THR A N 1
ATOM 718 C CA . THR A 1 93 ? 7.634 2.309 -17.420 1.00 88.31 93 THR A CA 1
ATOM 719 C C . THR A 1 93 ? 8.573 1.897 -18.552 1.00 88.31 93 THR A C 1
ATOM 721 O O . THR A 1 93 ? 9.482 2.656 -18.877 1.00 88.31 93 THR A O 1
ATOM 724 N N . ALA A 1 94 ? 8.314 0.763 -19.211 1.00 83.25 94 ALA A N 1
ATOM 725 C CA . ALA A 1 94 ? 9.104 0.302 -20.355 1.00 83.25 94 ALA A CA 1
ATOM 726 C C . ALA A 1 94 ? 9.079 1.297 -21.527 1.00 83.25 94 ALA A C 1
ATOM 728 O O . ALA A 1 94 ? 10.071 1.471 -22.230 1.00 83.25 94 ALA A O 1
ATOM 729 N N . ARG A 1 95 ? 7.958 2.004 -21.716 1.00 86.12 95 ARG A N 1
ATOM 730 C CA . ARG A 1 95 ? 7.843 3.071 -22.717 1.00 86.12 95 ARG A CA 1
ATOM 731 C C . ARG A 1 95 ? 8.618 4.334 -22.327 1.00 86.12 95 ARG A C 1
ATOM 733 O O . ARG A 1 95 ? 9.113 5.033 -23.207 1.00 86.12 95 ARG A O 1
ATOM 740 N N . LEU A 1 96 ? 8.669 4.683 -21.041 1.00 87.69 96 LEU A N 1
ATOM 741 C CA . LEU A 1 96 ? 9.320 5.904 -20.549 1.00 87.69 96 LEU A CA 1
ATOM 742 C C . LEU A 1 96 ? 10.835 5.756 -20.379 1.00 87.69 96 LEU A C 1
ATOM 744 O O . LEU A 1 96 ? 11.549 6.750 -20.527 1.00 87.69 96 LEU A O 1
ATOM 748 N N . GLU A 1 97 ? 11.324 4.548 -20.100 1.00 86.25 97 GLU A N 1
ATOM 749 C CA . GLU A 1 97 ? 12.732 4.278 -19.790 1.00 86.25 97 GLU A CA 1
ATOM 750 C C . GLU A 1 97 ? 13.706 4.913 -20.803 1.00 86.25 97 GLU A C 1
ATOM 752 O O . GLU A 1 97 ? 14.571 5.664 -20.355 1.00 86.25 97 GLU A O 1
ATOM 757 N N . PRO A 1 98 ? 13.561 4.764 -22.139 1.00 84.19 98 PRO A N 1
ATOM 758 C CA . PRO A 1 98 ? 14.554 5.306 -23.074 1.00 84.19 98 PRO A CA 1
ATOM 759 C C . PRO A 1 98 ? 14.627 6.836 -23.056 1.00 84.19 98 PRO A C 1
ATOM 761 O O . PRO A 1 98 ? 15.704 7.413 -23.193 1.00 84.19 98 PRO A O 1
ATOM 764 N N . SER A 1 99 ? 13.490 7.504 -22.830 1.00 86.88 99 SER A N 1
ATOM 765 C CA . SER A 1 99 ? 13.446 8.964 -22.694 1.00 86.88 99 SER A CA 1
ATOM 766 C C . SER A 1 99 ? 14.053 9.459 -21.380 1.00 86.88 99 SER A C 1
ATOM 768 O O . SER A 1 99 ? 14.693 10.504 -21.363 1.00 86.88 99 SER A O 1
ATOM 770 N N . LEU A 1 100 ? 13.900 8.700 -20.291 1.00 85.81 100 LEU A N 1
ATOM 771 C CA . LEU A 1 100 ? 14.467 9.040 -18.984 1.00 85.81 100 LEU A CA 1
ATOM 772 C C . LEU A 1 100 ? 15.969 8.744 -18.922 1.00 85.81 100 LEU A C 1
ATOM 774 O O . LEU A 1 100 ? 16.736 9.547 -18.397 1.00 85.81 100 LEU A O 1
ATOM 778 N N . ALA A 1 101 ? 16.405 7.637 -19.525 1.00 84.94 101 ALA A N 1
ATOM 779 C CA . ALA A 1 101 ? 17.812 7.268 -19.637 1.00 84.94 101 ALA A CA 1
ATOM 780 C C . ALA A 1 101 ? 18.624 8.277 -20.468 1.00 84.94 101 ALA A C 1
ATOM 782 O O . ALA A 1 101 ? 19.824 8.422 -20.246 1.00 84.94 101 ALA A O 1
ATOM 783 N N . ALA A 1 102 ? 17.978 9.003 -21.389 1.00 85.12 102 ALA A N 1
ATOM 784 C CA . ALA A 1 102 ? 18.600 10.107 -22.118 1.00 85.12 102 ALA A CA 1
ATOM 785 C C . ALA A 1 102 ? 18.848 11.351 -21.242 1.00 85.12 102 ALA A C 1
ATOM 787 O O . ALA A 1 102 ? 19.753 12.127 -21.541 1.00 85.12 102 ALA A O 1
ATOM 788 N N . VAL A 1 103 ? 18.060 11.546 -20.177 1.00 85.88 103 VAL A N 1
ATOM 789 C CA . VAL A 1 103 ? 18.217 12.660 -19.224 1.00 85.88 103 VAL A CA 1
ATOM 790 C C . VAL A 1 103 ? 19.253 12.314 -18.156 1.00 85.88 103 VAL A C 1
ATOM 792 O O . VAL A 1 103 ? 20.164 13.100 -17.911 1.00 85.88 103 VAL A O 1
ATOM 795 N N . ASP A 1 104 ? 19.136 11.134 -17.543 1.00 82.94 104 ASP A N 1
ATOM 796 C CA . ASP A 1 104 ? 20.100 10.625 -16.566 1.00 82.94 104 ASP A CA 1
ATOM 797 C C . ASP A 1 104 ? 20.264 9.107 -16.719 1.00 82.94 104 ASP A C 1
ATOM 799 O O . ASP A 1 104 ? 19.480 8.291 -16.225 1.00 82.94 104 ASP A O 1
ATOM 803 N N . SER A 1 105 ? 21.325 8.730 -17.428 1.00 78.25 105 SER A N 1
ATOM 804 C CA . SER A 1 105 ? 21.640 7.329 -17.704 1.00 78.25 105 SER A CA 1
ATOM 805 C C . SER A 1 105 ? 22.020 6.532 -16.453 1.00 78.25 105 SER A C 1
ATOM 807 O O . SER A 1 105 ? 21.803 5.322 -16.417 1.00 78.25 105 SER A O 1
ATOM 809 N N . VAL A 1 106 ? 22.548 7.170 -15.406 1.00 80.94 106 VAL A N 1
ATOM 810 C CA . VAL A 1 106 ? 22.977 6.459 -14.193 1.00 80.94 106 VAL A CA 1
ATOM 811 C C . VAL A 1 106 ? 21.762 6.080 -13.353 1.00 80.94 106 VAL A C 1
ATOM 813 O O . VAL A 1 106 ? 21.679 4.957 -12.853 1.00 80.94 106 VAL A O 1
ATOM 816 N N . ALA A 1 107 ? 20.793 6.988 -13.233 1.00 77.94 107 ALA A N 1
ATOM 817 C CA . ALA A 1 107 ? 19.585 6.740 -12.457 1.00 77.94 107 ALA A CA 1
ATOM 818 C C . ALA A 1 107 ? 18.581 5.832 -13.190 1.00 77.94 107 ALA A C 1
ATOM 820 O O . ALA A 1 107 ? 18.014 4.920 -12.576 1.00 77.94 107 ALA A O 1
ATOM 821 N N . TYR A 1 108 ? 18.363 6.061 -14.493 1.00 83.69 108 TYR A N 1
ATOM 822 C CA . TYR A 1 108 ? 17.187 5.529 -15.193 1.00 83.69 108 TYR A CA 1
ATOM 823 C C . TYR A 1 108 ? 17.426 4.328 -16.115 1.00 83.69 108 TYR A C 1
ATOM 825 O O . TYR A 1 108 ? 16.462 3.770 -16.639 1.00 83.69 108 TYR A O 1
ATOM 833 N N . THR A 1 109 ? 18.668 3.877 -16.296 1.00 81.31 109 THR A N 1
ATOM 834 C CA . THR A 1 109 ? 18.931 2.656 -17.075 1.00 81.31 109 THR A CA 1
ATOM 835 C C . THR A 1 109 ? 18.409 1.406 -16.358 1.00 81.31 109 THR A C 1
ATOM 837 O O . THR A 1 109 ? 18.628 1.202 -15.156 1.00 81.31 109 THR A O 1
ATOM 840 N N . GLY A 1 110 ? 17.680 0.560 -17.093 1.00 81.38 110 GLY A N 1
ATOM 841 C CA . GLY A 1 110 ? 17.108 -0.688 -16.589 1.00 81.38 110 GLY A CA 1
ATOM 842 C C . GLY A 1 110 ? 16.000 -0.496 -15.551 1.00 81.38 110 GLY A C 1
ATOM 843 O O . GLY A 1 110 ? 15.768 -1.382 -14.723 1.00 81.38 110 GLY A O 1
ATOM 844 N N . VAL A 1 111 ? 15.344 0.671 -15.522 1.00 84.38 111 VAL A N 1
ATOM 845 C CA . VAL A 1 111 ? 14.233 0.938 -14.590 1.00 84.38 111 VAL A CA 1
ATOM 846 C C . VAL A 1 111 ? 13.018 0.061 -14.888 1.00 84.38 111 VAL A C 1
ATOM 848 O O . VAL A 1 111 ? 12.326 -0.344 -13.957 1.00 84.38 111 VAL A O 1
ATOM 851 N N . ASP A 1 112 ? 12.797 -0.307 -16.148 1.00 84.50 112 ASP A N 1
ATOM 852 C CA . ASP A 1 112 ? 11.781 -1.276 -16.568 1.00 84.50 112 ASP A CA 1
ATOM 853 C C . ASP A 1 112 ? 11.982 -2.651 -15.894 1.00 84.50 112 ASP A C 1
ATOM 855 O O . ASP A 1 112 ? 11.056 -3.207 -15.294 1.00 84.50 112 ASP A O 1
ATOM 859 N N . ALA A 1 113 ? 13.215 -3.159 -15.899 1.00 83.50 113 ALA A N 1
ATOM 860 C CA . ALA A 1 113 ? 13.596 -4.419 -15.277 1.00 83.50 113 ALA A CA 1
ATOM 861 C C . ALA A 1 113 ? 13.522 -4.344 -13.745 1.00 83.50 113 ALA A C 1
ATOM 863 O O . ALA A 1 113 ? 13.012 -5.264 -13.102 1.00 83.50 113 ALA A O 1
ATOM 864 N N . LYS A 1 114 ? 13.966 -3.229 -13.144 1.00 85.94 114 LYS A N 1
ATOM 865 C CA . LYS A 1 114 ? 13.816 -2.988 -11.697 1.00 85.94 114 LYS A CA 1
ATOM 866 C C . LYS A 1 114 ? 12.340 -2.974 -11.291 1.00 85.94 114 LYS A C 1
ATOM 868 O O . LYS A 1 114 ? 11.977 -3.593 -10.292 1.00 85.94 114 LYS A O 1
ATOM 873 N N . GLN A 1 115 ? 11.478 -2.318 -12.067 1.00 89.56 115 GLN A N 1
ATOM 874 C CA . GLN A 1 115 ? 10.044 -2.248 -11.784 1.00 89.56 115 GLN A CA 1
ATOM 875 C C . GLN A 1 115 ? 9.377 -3.624 -11.892 1.00 89.56 115 GLN A C 1
ATOM 877 O O . GLN A 1 115 ? 8.584 -3.997 -11.029 1.00 89.56 115 GLN A O 1
ATOM 882 N N . SER A 1 116 ? 9.740 -4.415 -12.903 1.00 88.94 116 SER A N 1
ATOM 883 C CA . SER A 1 116 ? 9.324 -5.815 -13.031 1.00 88.94 116 SER A CA 1
ATOM 884 C C . SER A 1 116 ? 9.716 -6.660 -11.814 1.00 88.94 116 SER A C 1
ATOM 886 O O . SER A 1 116 ? 8.891 -7.423 -11.297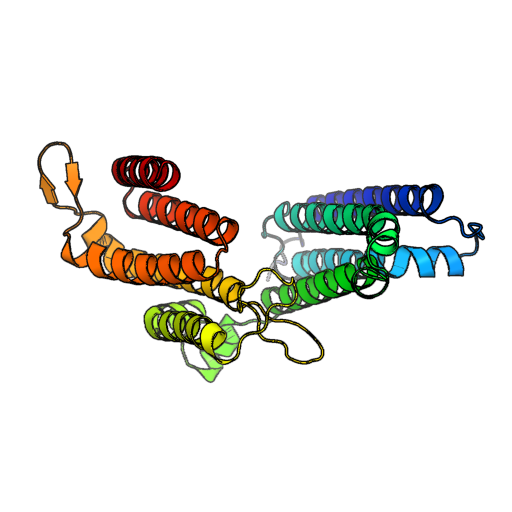 1.00 88.94 116 SER A O 1
ATOM 888 N N . LEU A 1 117 ? 10.949 -6.504 -11.324 1.00 88.75 117 LEU A N 1
ATOM 889 C CA . LEU A 1 117 ? 11.422 -7.206 -10.135 1.00 88.75 117 LEU A CA 1
ATOM 890 C C . LEU A 1 117 ? 10.564 -6.847 -8.915 1.00 88.75 117 LEU A C 1
ATOM 892 O O . LEU A 1 117 ? 10.127 -7.742 -8.195 1.00 88.75 117 LEU A O 1
ATOM 896 N N . TRP A 1 118 ? 10.255 -5.563 -8.716 1.00 91.19 118 TRP A N 1
ATOM 897 C CA . TRP A 1 118 ? 9.387 -5.112 -7.624 1.00 91.19 118 TRP A CA 1
ATOM 898 C C . TRP A 1 118 ? 7.962 -5.651 -7.728 1.00 91.19 118 TRP A C 1
ATOM 900 O O . TRP A 1 118 ? 7.411 -6.100 -6.722 1.00 91.19 118 TRP A O 1
ATOM 910 N N . VAL A 1 119 ? 7.378 -5.681 -8.930 1.00 93.19 119 VAL A N 1
ATOM 911 C CA . VAL A 1 119 ? 6.071 -6.318 -9.146 1.00 93.19 119 VAL A CA 1
ATOM 912 C C . VAL A 1 119 ? 6.153 -7.812 -8.829 1.00 93.19 119 VAL A C 1
ATOM 914 O O . VAL A 1 119 ? 5.291 -8.329 -8.125 1.00 93.19 119 VAL A O 1
ATOM 917 N N . THR A 1 120 ? 7.209 -8.503 -9.265 1.00 91.75 120 THR A N 1
ATOM 918 C CA . THR A 1 120 ? 7.428 -9.927 -8.963 1.00 91.75 120 THR A CA 1
ATOM 919 C C . THR A 1 120 ? 7.498 -10.167 -7.456 1.00 91.75 120 THR A C 1
ATOM 921 O O . THR A 1 120 ? 6.782 -11.025 -6.941 1.00 91.75 120 THR A O 1
ATOM 924 N N . ILE A 1 121 ? 8.306 -9.385 -6.731 1.00 92.56 121 ILE A N 1
ATOM 925 C CA . ILE A 1 121 ? 8.415 -9.457 -5.268 1.00 92.56 121 ILE A CA 1
ATOM 926 C C . ILE A 1 121 ? 7.046 -9.206 -4.626 1.00 92.56 121 ILE A C 1
ATOM 928 O O . ILE A 1 121 ? 6.635 -9.974 -3.759 1.00 92.56 121 ILE A O 1
ATOM 932 N N . GLY A 1 122 ? 6.302 -8.196 -5.083 1.00 94.38 122 GLY A N 1
ATOM 933 C CA . GLY A 1 122 ? 4.953 -7.903 -4.599 1.00 94.38 122 GLY A CA 1
ATOM 934 C C . GLY A 1 122 ? 3.975 -9.065 -4.801 1.00 94.38 122 GLY A C 1
ATOM 935 O O . GLY A 1 122 ? 3.239 -9.417 -3.881 1.00 94.38 122 GLY A O 1
ATOM 936 N N . VAL A 1 123 ? 4.005 -9.721 -5.965 1.00 94.50 123 VAL A N 1
ATOM 937 C CA . VAL A 1 123 ? 3.166 -10.895 -6.268 1.00 94.50 123 VAL A CA 1
ATOM 938 C C . VAL A 1 123 ? 3.593 -12.123 -5.454 1.00 94.50 123 VAL A C 1
ATOM 940 O O . VAL A 1 123 ? 2.741 -12.904 -5.022 1.00 94.50 123 VAL A O 1
ATOM 943 N N . VAL A 1 124 ? 4.889 -12.290 -5.177 1.00 94.50 124 VAL A N 1
ATOM 944 C CA . VAL A 1 124 ? 5.385 -13.324 -4.256 1.00 94.50 124 VAL A CA 1
ATOM 945 C C . VAL A 1 124 ? 4.882 -13.056 -2.839 1.00 94.50 124 VAL A C 1
ATOM 947 O O . VAL A 1 124 ? 4.318 -13.957 -2.224 1.00 94.50 124 VAL A O 1
ATOM 950 N N . VAL A 1 125 ? 5.000 -11.825 -2.335 1.00 95.12 125 VAL A N 1
ATOM 951 C CA . VAL A 1 125 ? 4.474 -11.440 -1.015 1.00 95.12 125 VAL A CA 1
ATOM 952 C C . VAL A 1 125 ? 2.961 -11.667 -0.948 1.00 95.12 125 VAL A C 1
ATOM 954 O O . VAL A 1 125 ? 2.487 -12.287 0.001 1.00 95.12 125 VAL A O 1
ATOM 957 N N . LEU A 1 126 ? 2.209 -11.276 -1.982 1.00 95.25 126 LEU A N 1
ATOM 958 C CA . LEU A 1 126 ? 0.778 -11.571 -2.111 1.00 95.25 126 LEU A CA 1
ATOM 959 C C . LEU A 1 126 ? 0.502 -13.081 -2.045 1.00 95.25 126 LEU A C 1
ATOM 961 O O . LEU A 1 126 ? -0.395 -13.514 -1.326 1.00 95.25 126 LEU A O 1
ATOM 965 N N . SER A 1 127 ? 1.285 -13.891 -2.759 1.00 93.81 127 SER A N 1
ATOM 966 C CA . SER A 1 127 ? 1.156 -15.353 -2.751 1.00 93.81 127 SER A CA 1
ATOM 967 C C . SER A 1 127 ? 1.383 -15.929 -1.355 1.00 93.81 127 SER A C 1
ATOM 969 O O . SER A 1 127 ? 0.616 -16.781 -0.910 1.00 93.81 127 SER A O 1
ATOM 971 N N . ILE A 1 128 ? 2.408 -15.452 -0.644 1.00 95.12 128 ILE A N 1
ATOM 972 C CA . ILE A 1 128 ? 2.687 -15.866 0.734 1.00 95.12 128 ILE A CA 1
ATOM 973 C C . ILE A 1 128 ? 1.508 -15.463 1.632 1.00 95.12 128 ILE A C 1
ATOM 975 O O . ILE A 1 128 ? 1.006 -16.300 2.378 1.00 95.12 128 ILE A O 1
ATOM 979 N N . ILE A 1 129 ? 1.001 -14.231 1.518 1.00 93.12 129 ILE A N 1
ATOM 980 C CA . ILE A 1 129 ? -0.153 -13.760 2.299 1.00 93.12 129 ILE A CA 1
ATOM 981 C C . ILE A 1 129 ? -1.389 -14.644 2.065 1.00 93.12 129 ILE A C 1
ATOM 983 O O . ILE A 1 129 ? -2.046 -15.036 3.025 1.00 93.12 129 ILE A O 1
ATOM 987 N N . LEU A 1 130 ? -1.681 -15.007 0.813 1.00 92.44 130 LEU A N 1
ATOM 988 C CA . LEU A 1 130 ? -2.872 -15.785 0.452 1.00 92.44 130 LEU A CA 1
ATOM 989 C C . LEU A 1 130 ? -2.773 -17.280 0.787 1.00 92.44 130 LEU A C 1
ATOM 991 O O . LEU A 1 130 ? -3.775 -17.901 1.145 1.00 92.44 130 LEU A O 1
ATOM 995 N N . PHE A 1 131 ? -1.599 -17.892 0.613 1.00 93.00 131 PHE A N 1
ATOM 996 C CA . PHE A 1 131 ? -1.448 -19.348 0.699 1.00 93.00 131 PHE A CA 1
ATOM 997 C C . PHE A 1 131 ? -0.865 -19.848 2.019 1.00 93.00 131 PHE A C 1
ATOM 999 O O . PHE A 1 131 ? -0.996 -21.044 2.309 1.00 93.00 131 PHE A O 1
ATOM 1006 N N . VAL A 1 132 ? -0.240 -18.989 2.821 1.00 94.25 132 VAL A N 1
ATOM 1007 C CA . VAL A 1 132 ? 0.194 -19.354 4.172 1.00 94.25 132 VAL A CA 1
ATOM 1008 C C . VAL A 1 132 ? -1.007 -19.259 5.120 1.00 94.25 132 VAL A C 1
ATOM 1010 O O . VAL A 1 132 ? -1.703 -18.246 5.127 1.00 94.25 132 VAL A O 1
ATOM 1013 N N . PRO A 1 133 ? -1.292 -20.293 5.934 1.00 91.50 133 PRO A N 1
ATOM 1014 C CA . PRO A 1 133 ? -2.416 -20.272 6.864 1.00 91.50 133 PRO A CA 1
ATOM 1015 C C . PRO A 1 133 ? -2.070 -19.454 8.120 1.00 91.50 133 PRO A C 1
ATOM 1017 O O . PRO A 1 133 ? -1.912 -20.006 9.210 1.00 91.50 133 PRO A O 1
ATOM 1020 N N . TRP A 1 134 ? -1.950 -18.132 7.972 1.00 91.12 134 TRP A N 1
ATOM 1021 C CA . TRP A 1 134 ? -1.518 -17.220 9.037 1.00 91.12 134 TRP A CA 1
ATOM 1022 C C . TRP A 1 134 ? -2.328 -17.369 10.320 1.00 91.12 134 TRP A C 1
ATOM 1024 O O . TRP A 1 134 ? -1.744 -17.485 11.391 1.00 91.12 134 TRP A O 1
ATOM 1034 N N . ASP A 1 135 ? -3.652 -17.490 10.225 1.00 87.75 135 ASP A N 1
ATOM 1035 C CA . ASP A 1 135 ? -4.498 -17.677 11.407 1.00 87.75 135 ASP A CA 1
ATOM 1036 C C . ASP A 1 135 ? -4.214 -18.982 12.153 1.00 87.75 135 ASP A C 1
ATOM 1038 O O . ASP A 1 135 ? -4.412 -19.060 13.363 1.00 87.75 135 ASP A O 1
ATOM 1042 N N . GLN A 1 136 ? -3.816 -20.047 11.454 1.00 89.00 136 GLN A N 1
ATOM 1043 C CA . GLN A 1 136 ? -3.456 -21.310 12.104 1.00 89.00 136 GLN A CA 1
ATOM 1044 C C . GLN A 1 136 ? -2.085 -21.193 12.770 1.00 89.00 136 GLN A C 1
ATOM 1046 O O . GLN A 1 136 ? -1.935 -21.609 13.915 1.00 89.00 136 GLN A O 1
ATOM 1051 N N . LEU A 1 137 ? -1.118 -20.566 12.091 1.00 91.00 137 LEU A N 1
ATOM 1052 C CA . LEU A 1 137 ? 0.225 -20.335 12.625 1.00 91.00 137 LEU A CA 1
ATOM 1053 C C . LEU A 1 137 ? 0.199 -19.443 13.870 1.00 91.00 137 LEU A C 1
ATOM 1055 O O . LEU A 1 137 ? 0.791 -19.790 14.891 1.00 91.00 137 LEU A O 1
ATOM 1059 N N . PHE A 1 138 ? -0.537 -18.331 13.815 1.00 91.31 138 PHE A N 1
ATOM 1060 C CA . PHE A 1 138 ? -0.690 -17.427 14.952 1.00 91.31 138 PHE A CA 1
ATOM 1061 C C . PHE A 1 138 ? -1.406 -18.114 16.117 1.00 91.31 138 PHE A C 1
ATOM 1063 O O . PHE A 1 138 ? -0.932 -18.034 17.249 1.00 91.31 138 PHE A O 1
ATOM 1070 N N . ARG A 1 139 ? -2.463 -18.897 15.855 1.00 90.38 139 ARG A N 1
ATOM 1071 C CA . ARG A 1 139 ? -3.133 -19.667 16.916 1.00 90.38 139 ARG A CA 1
ATOM 1072 C C . ARG A 1 139 ? -2.235 -20.737 17.527 1.00 90.38 139 ARG A C 1
ATOM 1074 O O . ARG A 1 139 ? -2.317 -20.973 18.727 1.00 90.38 139 ARG A O 1
ATOM 1081 N N . GLN A 1 140 ? -1.370 -21.371 16.743 1.00 90.75 140 GLN A N 1
ATOM 1082 C CA . GLN A 1 140 ? -0.448 -22.385 17.250 1.00 90.75 140 GLN A CA 1
ATOM 1083 C C . GLN A 1 140 ? 0.657 -21.777 18.126 1.00 90.75 140 GLN A C 1
ATOM 1085 O O . GLN A 1 140 ? 0.976 -22.341 19.170 1.00 90.75 140 GLN A O 1
ATOM 1090 N N . TYR A 1 141 ? 1.238 -20.647 17.712 1.00 89.69 141 TYR A N 1
ATOM 1091 C CA . TYR A 1 141 ? 2.400 -20.059 18.385 1.00 89.69 141 TYR A CA 1
ATOM 1092 C C . TYR A 1 141 ? 2.022 -19.036 19.467 1.00 89.69 141 TYR A C 1
ATOM 1094 O O . TYR A 1 141 ? 2.544 -19.082 20.577 1.00 89.69 141 TYR A O 1
ATOM 1102 N N . PHE A 1 142 ? 1.081 -18.139 19.167 1.00 86.19 142 PHE A N 1
ATOM 1103 C CA . PHE A 1 142 ? 0.666 -17.034 20.039 1.00 86.19 142 PHE A CA 1
ATOM 1104 C C . PHE A 1 142 ? -0.678 -17.275 20.742 1.00 86.19 142 PHE A C 1
ATOM 1106 O O . PHE A 1 142 ? -1.078 -16.470 21.577 1.00 86.19 142 PHE A O 1
ATOM 1113 N N . ARG A 1 143 ? -1.377 -18.383 20.436 1.00 87.31 143 ARG A N 1
ATOM 1114 C CA . ARG A 1 143 ? -2.717 -18.724 20.967 1.00 87.31 143 ARG A CA 1
ATOM 1115 C C . ARG A 1 143 ? -3.823 -17.709 20.645 1.00 87.31 143 ARG A C 1
ATOM 1117 O O . ARG A 1 143 ? -4.908 -17.796 21.212 1.00 87.31 143 ARG A O 1
ATOM 1124 N N . THR A 1 144 ? -3.590 -16.809 19.696 1.00 87.12 144 THR A N 1
ATOM 1125 C CA . THR A 1 144 ? -4.549 -15.804 19.208 1.00 87.12 144 THR A CA 1
ATOM 1126 C C . THR A 1 144 ? -4.635 -15.847 17.682 1.00 87.12 144 THR A C 1
ATOM 1128 O O . THR A 1 144 ? -3.743 -16.387 17.027 1.00 87.12 144 THR A O 1
ATOM 1131 N N . SER A 1 145 ? -5.720 -15.342 17.083 1.00 89.88 145 SER A N 1
ATOM 1132 C CA . SER A 1 145 ? -5.765 -15.166 15.623 1.00 89.88 145 SER A CA 1
ATOM 1133 C C . SER A 1 145 ? -4.896 -13.977 15.193 1.00 89.88 145 SER A C 1
ATOM 1135 O O . SER A 1 145 ? -4.561 -13.123 16.017 1.00 89.88 145 SER A O 1
ATOM 1137 N N . LEU A 1 146 ? -4.521 -13.906 13.909 1.00 86.62 146 LEU A N 1
ATOM 1138 C CA . LEU A 1 146 ? -3.727 -12.783 13.396 1.00 86.62 146 LEU A CA 1
ATOM 1139 C C . LEU A 1 146 ? -4.470 -11.454 13.597 1.00 86.62 146 LEU A C 1
ATOM 1141 O O . LEU A 1 146 ? -3.868 -10.479 14.044 1.00 86.62 146 LEU A O 1
ATOM 1145 N N . MET A 1 147 ? -5.777 -11.435 13.323 1.00 86.56 147 MET A N 1
ATOM 1146 C CA . MET A 1 147 ? -6.622 -10.248 13.485 1.00 86.56 147 MET A CA 1
ATOM 1147 C C . MET A 1 147 ? -6.715 -9.818 14.949 1.00 86.56 147 MET A C 1
ATOM 1149 O O . MET A 1 147 ? -6.490 -8.646 15.238 1.00 86.56 147 MET A O 1
ATOM 1153 N N . ASP A 1 148 ? -6.960 -10.752 15.875 1.00 87.19 148 ASP A N 1
ATOM 1154 C CA . ASP A 1 148 ? -7.039 -10.422 17.306 1.00 87.19 148 ASP A CA 1
ATOM 1155 C C . ASP A 1 148 ? -5.703 -9.880 17.817 1.00 87.19 148 ASP A C 1
ATOM 1157 O O . ASP A 1 148 ? -5.656 -8.948 18.618 1.00 87.19 148 ASP A O 1
ATOM 1161 N N . TRP A 1 149 ? -4.597 -10.462 17.350 1.00 88.75 149 TRP A N 1
ATOM 1162 C CA . TRP A 1 149 ? -3.267 -10.036 17.750 1.00 88.75 149 TRP A CA 1
ATOM 1163 C C . TRP A 1 149 ? -2.944 -8.621 17.252 1.00 88.75 149 TRP A C 1
ATOM 1165 O O . TRP A 1 149 ? -2.420 -7.813 18.023 1.00 88.75 149 TRP A O 1
ATOM 1175 N N . LEU A 1 150 ? -3.298 -8.30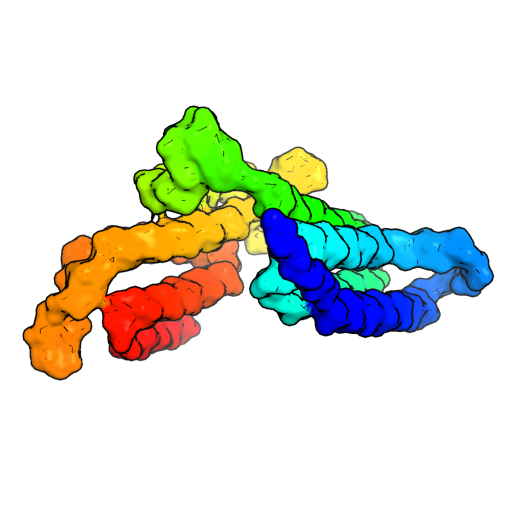1 16.002 1.00 88.81 150 LEU A N 1
ATOM 1176 C CA . LEU A 1 150 ? -3.170 -6.950 15.450 1.00 88.81 150 LEU A CA 1
ATOM 1177 C C . LEU A 1 150 ? -4.054 -5.939 16.190 1.00 88.81 150 LEU A C 1
ATOM 1179 O O . LEU A 1 150 ? -3.601 -4.826 16.455 1.00 88.81 150 LEU A O 1
ATOM 1183 N N . ASP A 1 151 ? -5.276 -6.328 16.559 1.00 87.94 151 ASP A N 1
ATOM 1184 C CA . ASP A 1 151 ? -6.206 -5.476 17.301 1.00 87.94 151 ASP A CA 1
ATOM 1185 C C . ASP A 1 151 ? -5.660 -5.099 18.685 1.00 87.94 151 ASP A C 1
ATOM 1187 O O . ASP A 1 151 ? -5.505 -3.916 18.998 1.00 87.94 151 ASP A O 1
ATOM 1191 N N . HIS A 1 152 ? -5.243 -6.090 19.476 1.00 88.12 152 HIS A N 1
ATOM 1192 C CA . HIS A 1 152 ? -4.733 -5.861 20.831 1.00 88.12 152 HIS A CA 1
ATOM 1193 C C . HIS A 1 152 ? -3.453 -5.010 20.863 1.00 88.12 152 HIS A C 1
ATOM 1195 O O . HIS A 1 152 ? -3.223 -4.273 21.820 1.00 88.12 152 HIS A O 1
ATOM 1201 N N . HIS A 1 153 ? -2.621 -5.080 19.818 1.00 91.06 153 HIS A N 1
ATOM 1202 C CA . HIS A 1 153 ? -1.333 -4.379 19.754 1.00 91.06 153 HIS A CA 1
ATOM 1203 C C . HIS A 1 153 ? -1.371 -3.111 18.886 1.00 91.06 153 HIS A C 1
ATOM 1205 O O . HIS A 1 153 ? -0.316 -2.590 18.514 1.00 91.06 153 HIS A O 1
ATOM 1211 N N . ARG A 1 154 ? -2.561 -2.570 18.587 1.00 90.75 154 ARG A N 1
ATOM 1212 C CA . ARG A 1 154 ? -2.746 -1.391 17.717 1.00 90.75 154 ARG A CA 1
ATOM 1213 C C . ARG A 1 154 ? -1.867 -0.191 18.092 1.00 90.75 154 ARG A C 1
ATOM 1215 O O . ARG A 1 154 ? -1.251 0.414 17.217 1.00 90.75 154 ARG A O 1
ATOM 1222 N N . TYR A 1 155 ? -1.746 0.126 19.384 1.00 89.81 155 TYR A N 1
ATOM 1223 C CA . TYR A 1 155 ? -0.919 1.245 19.853 1.00 89.81 155 TYR A CA 1
ATOM 1224 C C . TYR A 1 155 ? 0.580 0.965 19.726 1.00 89.81 155 TYR A C 1
ATOM 1226 O O . TYR A 1 155 ? 1.340 1.870 19.387 1.00 89.81 155 TYR A O 1
ATOM 1234 N N . ALA A 1 156 ? 1.010 -0.278 19.960 1.00 92.81 156 ALA A N 1
ATOM 1235 C CA . ALA A 1 156 ? 2.408 -0.669 19.806 1.00 92.81 156 ALA A CA 1
ATOM 1236 C C . ALA A 1 156 ? 2.831 -0.552 18.338 1.00 92.81 156 ALA A C 1
ATOM 1238 O O . ALA A 1 156 ? 3.838 0.084 18.035 1.00 92.81 156 ALA A O 1
ATOM 1239 N N . TRP A 1 157 ? 2.011 -1.074 17.423 1.00 92.00 157 TRP A N 1
ATOM 1240 C CA . TRP A 1 157 ? 2.249 -0.962 15.989 1.00 92.00 157 TRP A CA 1
ATOM 1241 C C . TRP A 1 157 ? 2.300 0.482 15.514 1.00 92.00 157 TRP A C 1
ATOM 1243 O O . TRP A 1 157 ? 3.238 0.860 14.811 1.00 92.00 157 TRP A O 1
ATOM 1253 N N . LEU A 1 158 ? 1.343 1.308 15.941 1.00 92.50 158 LEU A N 1
ATOM 1254 C CA . LEU A 1 158 ? 1.330 2.718 15.575 1.00 92.50 158 LEU A CA 1
ATOM 1255 C C . LEU A 1 158 ? 2.552 3.465 16.119 1.00 92.50 158 LEU A C 1
ATOM 1257 O O . LEU A 1 158 ? 3.163 4.243 15.392 1.00 92.50 158 LEU A O 1
ATOM 1261 N N . THR A 1 159 ? 2.962 3.171 17.354 1.00 93.06 159 THR A N 1
ATOM 1262 C CA . THR A 1 159 ? 4.170 3.752 17.958 1.00 93.06 159 THR A CA 1
ATOM 1263 C C . THR A 1 159 ? 5.429 3.333 17.201 1.00 93.06 159 THR A C 1
ATOM 1265 O O . THR A 1 159 ? 6.288 4.172 16.952 1.00 93.06 159 THR A O 1
ATOM 1268 N N . ILE A 1 160 ? 5.529 2.070 16.773 1.00 94.56 160 ILE A N 1
ATOM 1269 C CA . ILE A 1 160 ? 6.634 1.588 15.932 1.00 94.56 160 ILE A CA 1
ATOM 1270 C C . ILE A 1 160 ? 6.638 2.321 14.588 1.00 94.56 160 ILE A C 1
ATOM 1272 O O . ILE A 1 160 ? 7.682 2.812 14.170 1.00 94.56 160 ILE A O 1
ATOM 1276 N N . GLY A 1 161 ? 5.486 2.441 13.924 1.00 93.44 161 GLY A N 1
ATOM 1277 C CA . GLY A 1 161 ? 5.373 3.141 12.643 1.00 93.44 161 GLY A CA 1
ATOM 1278 C C . GLY A 1 161 ? 5.770 4.617 12.745 1.00 93.44 161 GLY A C 1
ATOM 1279 O O . GLY A 1 161 ? 6.578 5.098 11.955 1.00 93.44 161 GLY A O 1
ATOM 1280 N N . ILE A 1 162 ? 5.266 5.317 13.763 1.00 92.88 162 ILE A N 1
ATOM 1281 C CA . ILE A 1 162 ? 5.648 6.699 14.080 1.00 92.88 162 ILE A CA 1
ATOM 1282 C C . ILE A 1 162 ? 7.146 6.790 14.393 1.00 92.88 162 ILE A C 1
ATOM 1284 O O . ILE A 1 162 ? 7.833 7.661 13.865 1.00 92.88 162 ILE A O 1
ATOM 1288 N N . GLY A 1 163 ? 7.670 5.871 15.204 1.00 94.31 163 GLY A N 1
ATOM 1289 C CA . GLY A 1 163 ? 9.086 5.807 15.555 1.00 94.31 163 GLY A CA 1
ATOM 1290 C C . GLY A 1 163 ? 9.986 5.615 14.336 1.00 94.31 163 GLY A C 1
ATOM 1291 O O . GLY A 1 163 ? 11.013 6.279 14.233 1.00 94.31 163 GLY A O 1
ATOM 1292 N N . LEU A 1 164 ? 9.579 4.780 13.375 1.00 93.62 164 LEU A N 1
ATOM 1293 C CA . LEU A 1 164 ? 10.307 4.588 12.119 1.00 93.62 164 LEU A CA 1
ATOM 1294 C C . LEU A 1 164 ? 10.350 5.867 11.279 1.00 93.62 164 LEU A C 1
ATOM 1296 O O . LEU A 1 164 ? 11.401 6.179 10.729 1.00 93.62 164 LEU A O 1
ATOM 1300 N N . ILE A 1 165 ? 9.248 6.620 11.209 1.00 92.81 165 ILE A N 1
ATOM 1301 C CA . ILE A 1 165 ? 9.211 7.925 10.533 1.00 92.81 165 ILE A CA 1
ATOM 1302 C C . ILE A 1 165 ? 10.118 8.930 11.235 1.00 92.81 165 ILE A C 1
ATOM 1304 O O . ILE A 1 165 ? 10.928 9.587 10.591 1.00 92.81 165 ILE A O 1
ATOM 1308 N N . VAL A 1 166 ? 10.034 9.022 12.561 1.00 93.00 166 VAL A N 1
ATOM 1309 C CA . VAL A 1 166 ? 10.897 9.924 13.330 1.00 93.00 166 VAL A CA 1
ATOM 1310 C C . VAL A 1 166 ? 12.373 9.561 13.130 1.00 93.00 166 VAL A C 1
ATOM 1312 O O . VAL A 1 166 ? 13.216 10.443 12.967 1.00 93.00 166 VAL A O 1
ATOM 1315 N N . ALA A 1 167 ? 12.689 8.268 13.056 1.00 93.62 167 ALA A N 1
ATOM 1316 C CA . ALA A 1 167 ? 14.037 7.790 12.783 1.00 93.62 167 ALA A CA 1
ATOM 1317 C C . ALA A 1 167 ? 14.553 8.192 11.387 1.00 93.62 167 ALA A C 1
ATOM 1319 O O . ALA A 1 167 ? 15.768 8.340 11.232 1.00 93.62 167 ALA A O 1
ATOM 1320 N N . THR A 1 168 ? 13.690 8.446 10.390 1.00 92.75 168 THR A N 1
ATOM 1321 C CA . THR A 1 168 ? 14.155 8.947 9.082 1.00 92.75 168 THR A CA 1
ATOM 1322 C C . THR A 1 168 ? 14.705 10.369 9.168 1.00 92.75 168 THR A C 1
ATOM 1324 O O . THR A 1 168 ? 15.583 10.723 8.387 1.00 92.75 168 THR A O 1
ATOM 1327 N N . PHE A 1 169 ? 14.289 11.189 10.138 1.00 89.00 169 PHE A N 1
ATOM 1328 C CA . PHE A 1 169 ? 14.876 12.526 10.288 1.00 89.00 169 PHE A CA 1
ATOM 1329 C C . PHE A 1 169 ? 16.357 12.467 10.683 1.00 89.00 169 PHE A C 1
ATOM 1331 O O . PHE A 1 169 ? 17.151 13.287 10.218 1.00 89.00 169 PHE A O 1
ATOM 1338 N N . ALA A 1 170 ? 16.744 11.476 11.491 1.00 90.00 170 ALA A N 1
ATOM 1339 C CA . ALA A 1 170 ? 18.126 11.285 11.923 1.00 90.00 170 ALA A CA 1
ATOM 1340 C C . ALA A 1 170 ? 18.945 10.445 10.928 1.00 90.00 170 ALA A C 1
ATOM 1342 O O . ALA A 1 170 ? 20.038 10.850 10.533 1.00 90.00 170 ALA A O 1
ATOM 1343 N N . PHE A 1 171 ? 18.411 9.295 10.508 1.00 92.25 171 PHE A N 1
ATOM 1344 C CA . PHE A 1 171 ? 19.136 8.269 9.743 1.00 92.25 171 PHE A CA 1
ATOM 1345 C C . PHE A 1 171 ? 18.632 8.094 8.306 1.00 92.25 171 PHE A C 1
ATOM 1347 O O . PHE A 1 171 ? 19.101 7.216 7.582 1.00 92.25 171 PHE A O 1
ATOM 1354 N N . GLY A 1 172 ? 17.646 8.886 7.895 1.00 89.56 172 GLY A N 1
ATOM 1355 C CA . GLY A 1 172 ? 17.069 8.794 6.566 1.00 89.56 172 GLY A CA 1
ATOM 1356 C C . GLY A 1 172 ? 17.983 9.355 5.484 1.00 89.56 172 GLY A C 1
ATOM 1357 O O . GLY A 1 172 ? 18.893 10.154 5.702 1.00 89.56 172 GLY A O 1
ATOM 1358 N N . SER A 1 173 ? 17.666 8.933 4.278 1.00 90.12 173 SER A N 1
ATOM 1359 C CA . SER A 1 173 ? 18.285 9.277 3.013 1.00 90.12 173 SER A CA 1
ATOM 1360 C C . SER A 1 173 ? 17.231 9.877 2.089 1.00 90.12 173 SER A C 1
ATOM 1362 O O . SER A 1 173 ? 16.025 9.710 2.298 1.00 90.12 173 SER A O 1
ATOM 1364 N N . ASP A 1 174 ? 17.701 10.595 1.079 1.00 88.56 174 ASP A N 1
ATOM 1365 C CA . ASP A 1 174 ? 16.869 11.258 0.083 1.00 88.56 174 ASP A CA 1
ATOM 1366 C C . ASP A 1 174 ? 17.294 10.800 -1.318 1.00 88.56 174 ASP A C 1
ATOM 1368 O O . ASP A 1 174 ? 18.103 11.462 -1.970 1.00 88.56 174 ASP A O 1
ATOM 1372 N N . PRO A 1 175 ? 16.812 9.630 -1.771 1.00 80.31 175 PRO A N 1
ATOM 1373 C CA . PRO A 1 175 ? 17.206 9.062 -3.059 1.00 80.31 175 PRO A CA 1
ATOM 1374 C C . PRO A 1 175 ? 16.766 9.923 -4.251 1.00 80.31 175 PRO A C 1
ATOM 1376 O O . PRO A 1 175 ? 17.343 9.802 -5.325 1.00 80.31 175 PRO A O 1
ATOM 1379 N N . ASN A 1 176 ? 15.779 10.801 -4.059 1.00 75.75 176 ASN A N 1
ATOM 1380 C CA . ASN A 1 176 ? 15.198 11.625 -5.117 1.00 75.75 176 ASN A CA 1
ATOM 1381 C C . ASN A 1 176 ? 15.780 13.048 -5.164 1.00 75.75 176 ASN A C 1
ATOM 1383 O O . ASN A 1 176 ? 15.355 13.842 -6.000 1.00 75.75 176 ASN A O 1
ATOM 1387 N N . GLY A 1 177 ? 16.697 13.407 -4.256 1.00 78.19 177 GLY A N 1
ATOM 1388 C CA . GLY A 1 177 ? 17.246 14.767 -4.169 1.00 78.19 177 GLY A CA 1
ATOM 1389 C C . GLY A 1 177 ? 16.202 15.844 -3.837 1.00 78.19 177 GLY A C 1
ATOM 1390 O O . GLY A 1 177 ? 16.390 17.015 -4.157 1.00 78.19 177 GLY A O 1
ATOM 1391 N N . SER A 1 178 ? 15.090 15.452 -3.213 1.00 80.25 178 SER A N 1
ATOM 1392 C CA . SER A 1 178 ? 13.951 16.310 -2.857 1.00 80.25 178 SER A CA 1
ATOM 1393 C C . SER A 1 178 ? 14.224 17.294 -1.703 1.00 80.25 178 SER A C 1
ATOM 1395 O O . SER A 1 178 ? 13.407 18.167 -1.397 1.00 80.25 178 SER A O 1
ATOM 1397 N N . GLY A 1 179 ? 15.361 17.137 -1.029 1.00 82.50 179 GLY A N 1
ATOM 1398 C CA . GLY A 1 179 ? 15.718 17.785 0.224 1.00 82.50 179 GLY A CA 1
ATOM 1399 C C . GLY A 1 179 ? 15.088 17.134 1.459 1.00 82.50 179 GLY A C 1
ATOM 1400 O O . GLY A 1 179 ? 15.234 17.677 2.555 1.00 82.50 1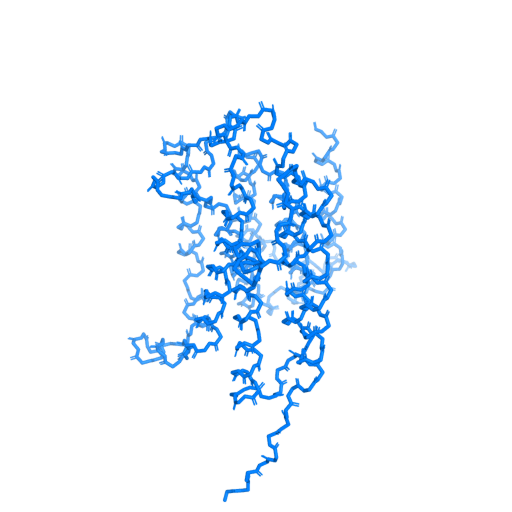79 GLY A O 1
ATOM 1401 N N . VAL A 1 180 ? 14.385 16.001 1.321 1.00 85.38 180 VAL A N 1
ATOM 1402 C CA . VAL A 1 180 ? 13.666 15.347 2.424 1.00 85.38 180 VAL A CA 1
ATOM 1403 C C . VAL A 1 180 ? 14.163 13.928 2.670 1.00 85.38 180 VAL A C 1
ATOM 1405 O O . VAL A 1 180 ? 14.081 13.044 1.821 1.00 85.38 180 VAL A O 1
ATOM 1408 N N . ARG A 1 181 ? 14.621 13.682 3.901 1.00 88.38 181 ARG A N 1
ATOM 1409 C CA . ARG A 1 181 ? 15.083 12.368 4.366 1.00 88.38 181 ARG A CA 1
ATOM 1410 C C . ARG A 1 181 ? 13.903 11.481 4.769 1.00 88.38 181 ARG A C 1
ATOM 1412 O O . ARG A 1 181 ? 13.599 11.334 5.952 1.00 88.38 181 ARG A O 1
ATOM 1419 N N . ALA A 1 182 ? 13.223 10.909 3.779 1.00 89.19 182 ALA A N 1
ATOM 1420 C CA . ALA A 1 182 ? 12.052 10.048 3.986 1.00 89.19 182 ALA A CA 1
ATOM 1421 C C . ALA A 1 182 ? 12.339 8.541 3.826 1.00 89.19 182 ALA A C 1
ATOM 1423 O O . ALA A 1 182 ? 11.474 7.720 4.127 1.00 89.19 182 ALA A O 1
ATOM 1424 N N . TRP A 1 183 ? 13.537 8.158 3.371 1.00 91.75 183 TRP A N 1
ATOM 1425 C CA . TRP A 1 183 ? 13.851 6.776 2.988 1.00 91.75 183 TRP A CA 1
ATOM 1426 C C . TRP A 1 183 ? 14.977 6.184 3.824 1.00 91.75 183 TRP A C 1
ATOM 1428 O O . TRP A 1 183 ? 15.960 6.860 4.105 1.00 91.75 183 TRP A O 1
ATOM 1438 N N . PHE A 1 184 ? 14.918 4.894 4.136 1.00 92.88 184 PHE A N 1
ATOM 1439 C CA . PHE A 1 184 ? 16.093 4.151 4.587 1.00 92.88 184 PHE A CA 1
ATOM 1440 C C . PHE A 1 184 ? 16.782 3.502 3.394 1.00 92.88 184 PHE A C 1
ATOM 1442 O O . PHE A 1 184 ? 16.163 2.728 2.665 1.00 92.88 184 PHE A O 1
ATOM 1449 N N . ASN A 1 185 ? 18.066 3.801 3.202 1.00 90.69 185 ASN A N 1
ATOM 1450 C CA . ASN A 1 185 ? 18.886 3.129 2.204 1.00 90.69 185 ASN A CA 1
ATOM 1451 C C . ASN A 1 185 ? 19.573 1.915 2.844 1.00 90.69 185 ASN A C 1
ATOM 1453 O O . ASN A 1 185 ? 20.453 2.071 3.687 1.00 90.69 185 ASN A O 1
ATOM 1457 N N . LEU A 1 186 ? 19.162 0.713 2.439 1.00 87.88 186 LEU A N 1
ATOM 1458 C CA . LEU A 1 186 ? 19.709 -0.559 2.922 1.00 87.88 186 LEU A CA 1
ATOM 1459 C C . LEU A 1 186 ? 20.769 -1.134 1.961 1.00 87.88 186 LEU A C 1
ATOM 1461 O O . LEU A 1 186 ? 21.092 -2.319 2.011 1.00 87.88 186 LEU A O 1
ATOM 1465 N N . GLY A 1 187 ? 21.294 -0.308 1.052 1.00 83.62 187 GLY A N 1
ATOM 1466 C CA . GLY A 1 187 ? 22.289 -0.667 0.043 1.00 83.62 187 GLY A CA 1
ATOM 1467 C C . GLY A 1 187 ? 21.673 -1.331 -1.187 1.00 83.62 187 GLY A C 1
ATOM 1468 O O . GLY A 1 187 ? 21.823 -0.827 -2.294 1.00 83.62 187 GLY A O 1
ATOM 1469 N N . LEU A 1 188 ? 20.954 -2.442 -0.996 1.00 81.81 188 LEU A N 1
ATOM 1470 C CA . LEU A 1 188 ? 20.316 -3.183 -2.097 1.00 81.81 188 LEU A CA 1
ATOM 1471 C C . LEU A 1 188 ? 18.958 -2.603 -2.505 1.00 81.81 188 LEU A C 1
ATOM 1473 O O . LEU A 1 188 ? 18.555 -2.715 -3.660 1.00 81.81 188 LEU A O 1
ATOM 1477 N N . PHE A 1 189 ? 18.240 -2.012 -1.554 1.00 84.38 189 PHE A N 1
ATOM 1478 C CA . PHE A 1 189 ? 16.940 -1.398 -1.781 1.00 84.38 189 PHE A CA 1
ATOM 1479 C C . PHE A 1 189 ? 16.730 -0.215 -0.840 1.00 84.38 189 PHE A C 1
ATOM 1481 O O . PHE A 1 189 ? 17.365 -0.102 0.214 1.00 84.38 189 PHE A O 1
ATOM 1488 N N . SER A 1 190 ? 15.815 0.666 -1.229 1.00 88.31 190 SER A N 1
ATOM 1489 C CA . SER A 1 190 ? 15.352 1.766 -0.393 1.00 88.31 190 SER A CA 1
ATOM 1490 C C . SER A 1 190 ? 13.968 1.434 0.151 1.00 88.31 190 SER A C 1
ATOM 1492 O O . SER A 1 190 ? 13.095 0.985 -0.588 1.00 88.31 190 SER A O 1
ATOM 1494 N N . PHE A 1 191 ? 13.774 1.636 1.450 1.00 90.38 191 PHE A N 1
ATOM 1495 C CA . PHE A 1 191 ? 12.510 1.387 2.132 1.00 90.38 191 PHE A CA 1
ATOM 1496 C C . PHE A 1 191 ? 11.934 2.705 2.642 1.00 90.38 191 PHE A C 1
ATOM 1498 O O . PHE A 1 191 ? 12.608 3.424 3.380 1.00 90.38 191 PHE A O 1
ATOM 1505 N N . GLN A 1 192 ? 10.696 3.012 2.259 1.00 92.38 192 GLN A N 1
ATOM 1506 C CA . GLN A 1 192 ? 9.980 4.193 2.730 1.00 92.38 192 GLN A CA 1
ATOM 1507 C C . GLN A 1 192 ? 9.055 3.797 3.891 1.00 92.38 192 GLN A C 1
ATOM 1509 O O . GLN A 1 192 ? 8.064 3.096 3.669 1.00 92.38 192 GLN A O 1
ATOM 1514 N N . PRO A 1 193 ? 9.323 4.230 5.137 1.00 91.50 193 PRO A N 1
ATOM 1515 C CA . PRO A 1 193 ? 8.502 3.819 6.274 1.00 91.50 193 PRO A CA 1
ATOM 1516 C C . PRO A 1 193 ? 7.062 4.334 6.225 1.00 91.50 193 PRO A C 1
ATOM 1518 O O . PRO A 1 193 ? 6.190 3.735 6.854 1.00 91.50 193 PRO A O 1
ATOM 1521 N N . SER A 1 194 ? 6.786 5.408 5.473 1.00 91.56 194 SER A N 1
ATOM 1522 C CA . SER A 1 194 ? 5.428 5.952 5.324 1.00 91.56 194 SER A CA 1
ATOM 1523 C C . SER A 1 194 ? 4.490 4.965 4.629 1.00 91.56 194 SER A C 1
ATOM 1525 O O . SER A 1 194 ? 3.309 4.913 4.968 1.00 91.56 194 SER A O 1
ATOM 1527 N N . GLU A 1 195 ? 5.008 4.111 3.741 1.00 92.25 195 GLU A N 1
ATOM 1528 C CA . GLU A 1 195 ? 4.246 3.024 3.116 1.00 92.25 195 GLU A CA 1
ATOM 1529 C C . GLU A 1 195 ? 3.726 2.026 4.154 1.00 92.25 195 GLU A C 1
ATOM 1531 O O . GLU A 1 195 ? 2.550 1.659 4.144 1.00 92.25 195 GLU A O 1
ATOM 1536 N N . LEU A 1 196 ? 4.575 1.648 5.113 1.00 92.50 196 LEU A N 1
ATOM 1537 C CA . LEU A 1 196 ? 4.184 0.754 6.200 1.00 92.50 196 LEU A CA 1
ATOM 1538 C C . LEU A 1 196 ? 3.246 1.450 7.194 1.00 92.50 196 LEU A C 1
ATOM 1540 O O . LEU A 1 196 ? 2.259 0.854 7.632 1.00 92.50 196 LEU A O 1
ATOM 1544 N N . LEU A 1 197 ? 3.516 2.720 7.519 1.00 92.81 197 LEU A N 1
ATOM 1545 C CA . LEU A 1 197 ? 2.669 3.507 8.415 1.00 92.81 197 LEU A CA 1
ATOM 1546 C C . LEU A 1 197 ? 1.236 3.629 7.878 1.00 92.81 197 LEU A C 1
ATOM 1548 O O . LEU A 1 197 ? 0.304 3.580 8.675 1.00 92.81 197 LEU A O 1
ATOM 1552 N N . LYS A 1 198 ? 1.035 3.709 6.553 1.00 91.44 198 LYS A N 1
ATOM 1553 C CA . LYS A 1 198 ? -0.308 3.718 5.946 1.00 91.44 198 LYS A CA 1
ATOM 1554 C C . LYS A 1 198 ? -1.127 2.488 6.335 1.00 91.44 198 LYS A C 1
ATOM 1556 O O . LYS A 1 198 ? -2.270 2.620 6.768 1.00 91.44 198 LYS A O 1
ATOM 1561 N N . ILE A 1 199 ? -0.533 1.300 6.230 1.00 92.69 199 ILE A N 1
ATOM 1562 C CA . ILE A 1 199 ? -1.196 0.034 6.576 1.00 92.69 199 ILE A CA 1
ATOM 1563 C C . ILE A 1 199 ? -1.441 -0.043 8.089 1.00 92.69 199 ILE A C 1
ATOM 1565 O O . ILE A 1 199 ? -2.538 -0.390 8.522 1.00 92.69 199 ILE A O 1
ATOM 1569 N N . ILE A 1 200 ? -0.448 0.334 8.899 1.00 93.56 200 ILE A N 1
ATOM 1570 C CA . ILE A 1 200 ? -0.567 0.354 10.364 1.00 93.56 200 ILE A CA 1
ATOM 1571 C C . ILE A 1 200 ? -1.682 1.302 10.817 1.00 93.56 200 ILE A C 1
ATOM 1573 O O . ILE A 1 200 ? -2.448 0.957 11.713 1.00 93.56 200 ILE A O 1
ATOM 1577 N N . LEU A 1 201 ? -1.801 2.477 10.196 1.00 92.31 201 LEU A N 1
ATOM 1578 C CA . LEU A 1 201 ? -2.830 3.453 10.535 1.00 92.31 201 LEU A CA 1
ATOM 1579 C C . LEU A 1 201 ? -4.228 2.934 10.180 1.00 92.31 201 LEU A C 1
ATOM 1581 O O . LEU A 1 201 ? -5.142 3.089 10.980 1.00 92.31 201 LEU A O 1
ATOM 1585 N N . VAL A 1 202 ? -4.386 2.260 9.036 1.00 93.00 202 VAL A N 1
ATOM 1586 C CA . VAL A 1 202 ? -5.636 1.571 8.661 1.00 93.00 202 VAL A CA 1
ATOM 1587 C C . VAL A 1 202 ? -6.021 0.525 9.707 1.00 93.00 202 VAL A C 1
ATOM 1589 O O . VAL A 1 202 ? -7.171 0.495 10.139 1.00 93.00 202 VAL A O 1
ATOM 1592 N N . ILE A 1 203 ? -5.065 -0.301 10.144 1.00 92.44 203 ILE A N 1
ATOM 1593 C CA . ILE A 1 203 ? -5.290 -1.305 11.194 1.00 92.44 203 ILE A CA 1
ATOM 1594 C C . ILE A 1 203 ? -5.684 -0.614 12.502 1.00 92.44 203 ILE A C 1
ATOM 1596 O O . ILE A 1 203 ? -6.692 -0.973 13.097 1.00 92.44 203 ILE A O 1
ATOM 1600 N N . PHE A 1 204 ? -4.944 0.413 12.924 1.00 92.69 204 PHE A N 1
ATOM 1601 C CA . PHE A 1 204 ? -5.242 1.172 14.137 1.00 92.69 204 PHE A CA 1
ATOM 1602 C C . PHE A 1 204 ? -6.650 1.773 14.113 1.00 92.69 204 PHE A C 1
ATOM 1604 O O . PHE A 1 204 ? -7.393 1.612 15.079 1.00 92.69 204 PHE A O 1
ATOM 1611 N N . LEU A 1 205 ? -7.022 2.438 13.016 1.00 90.50 205 LEU A N 1
ATOM 1612 C CA . LEU A 1 205 ? -8.339 3.049 12.856 1.00 90.50 205 LEU A CA 1
ATOM 1613 C C . LEU A 1 205 ? -9.443 1.991 12.893 1.00 90.50 205 LEU A C 1
ATOM 1615 O O . LEU A 1 205 ? -10.413 2.165 13.627 1.00 90.50 205 LEU A O 1
ATOM 1619 N N . ALA A 1 206 ? -9.284 0.886 12.161 1.00 90.56 206 ALA A N 1
ATOM 1620 C CA . ALA A 1 206 ? -10.252 -0.208 12.154 1.00 90.56 206 ALA A CA 1
ATOM 1621 C C . ALA A 1 206 ? -10.444 -0.807 13.556 1.00 90.56 206 ALA A C 1
ATOM 1623 O O . ALA A 1 206 ? -11.575 -0.937 14.023 1.00 90.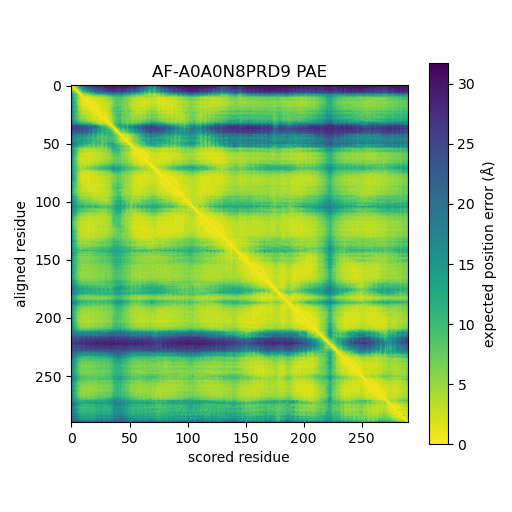56 206 ALA A O 1
ATOM 1624 N N . SER A 1 207 ? -9.345 -1.111 14.242 1.00 90.12 207 SER A N 1
ATOM 1625 C CA . SER A 1 207 ? -9.333 -1.687 15.586 1.00 90.12 207 SER A CA 1
ATOM 1626 C C . SER A 1 207 ? -9.945 -0.752 16.632 1.00 90.12 207 SER A C 1
ATOM 1628 O O . SER A 1 207 ? -10.839 -1.143 17.381 1.00 90.12 207 SER A O 1
ATOM 1630 N N . TYR A 1 208 ? -9.529 0.517 16.645 1.00 88.69 208 TYR A N 1
ATOM 1631 C CA . TYR A 1 208 ? -10.024 1.505 17.603 1.00 88.69 208 TYR A CA 1
ATOM 1632 C C . TYR A 1 208 ? -11.521 1.789 17.416 1.00 88.69 208 TYR A C 1
ATOM 1634 O O . TYR A 1 208 ? -12.266 1.857 18.397 1.00 88.69 208 TYR A O 1
ATOM 1642 N N . LEU A 1 209 ? -11.971 1.944 16.164 1.00 85.19 209 LEU A N 1
ATOM 1643 C CA . LEU A 1 209 ? -13.382 2.183 15.847 1.00 85.19 209 LEU A CA 1
ATOM 1644 C C . LEU A 1 209 ? -14.255 0.960 16.148 1.00 85.19 209 LEU A C 1
ATOM 1646 O O . LEU A 1 209 ? -15.406 1.134 16.540 1.00 85.19 209 LEU A O 1
ATOM 1650 N N . ASN A 1 210 ? -13.726 -0.257 15.994 1.00 85.06 210 ASN A N 1
ATOM 1651 C CA . ASN A 1 210 ? -14.442 -1.482 16.342 1.00 85.06 210 ASN A CA 1
ATOM 1652 C C . ASN A 1 210 ? -14.647 -1.614 17.860 1.00 85.06 210 ASN A C 1
ATOM 1654 O O . ASN A 1 210 ? -15.765 -1.864 18.301 1.00 85.06 210 ASN A O 1
ATOM 1658 N N . GLU A 1 211 ? -13.602 -1.378 18.660 1.00 82.88 211 GLU A N 1
ATOM 1659 C CA . GLU A 1 211 ? -13.668 -1.434 20.129 1.00 82.88 211 GLU A CA 1
ATOM 1660 C C . GLU A 1 211 ? -14.653 -0.409 20.710 1.00 82.88 211 GLU A C 1
ATOM 1662 O O . GLU A 1 211 ? -15.395 -0.701 21.645 1.00 82.88 211 GLU A O 1
ATOM 1667 N N . HIS A 1 212 ? -14.707 0.788 20.123 1.00 76.62 212 HIS A N 1
ATOM 1668 C CA . HIS A 1 212 ? -15.559 1.877 20.600 1.00 76.62 212 HIS A CA 1
ATOM 1669 C C . HIS A 1 212 ? -16.873 2.003 19.823 1.00 76.62 212 HIS A C 1
ATOM 1671 O O . HIS A 1 212 ? -17.571 3.008 19.966 1.00 76.62 212 HIS A O 1
ATOM 1677 N N . ARG A 1 213 ? -17.238 1.003 19.009 1.00 69.44 213 ARG A N 1
ATOM 1678 C CA . ARG A 1 213 ? -18.390 1.071 18.097 1.00 69.44 213 ARG A CA 1
ATOM 1679 C C . ARG A 1 213 ? -19.685 1.440 18.813 1.00 69.44 213 ARG A C 1
ATOM 1681 O O . ARG A 1 213 ? -20.419 2.297 18.330 1.00 69.44 213 ARG A O 1
ATOM 1688 N N . GLU A 1 214 ? -19.960 0.828 19.962 1.00 63.06 214 GLU A N 1
ATOM 1689 C CA . GLU A 1 214 ? -21.192 1.075 20.721 1.00 63.06 214 GLU A CA 1
ATOM 1690 C C . GLU A 1 214 ? -21.258 2.522 21.219 1.00 63.06 214 GLU A C 1
ATOM 1692 O O . GLU A 1 214 ? -22.245 3.214 20.979 1.00 63.06 214 GLU A O 1
ATOM 1697 N N . VAL A 1 215 ? -20.163 3.025 21.789 1.00 63.75 215 VAL A N 1
ATOM 1698 C CA . VAL A 1 215 ? -20.048 4.394 22.317 1.00 63.75 215 VAL A CA 1
ATOM 1699 C C . VAL A 1 215 ? -20.081 5.448 21.206 1.00 63.75 215 VAL A C 1
ATOM 1701 O O . VAL A 1 215 ? -20.658 6.522 21.370 1.00 63.75 215 VAL A O 1
ATOM 1704 N N . VAL A 1 216 ? -19.483 5.137 20.055 1.00 59.44 216 VAL A N 1
ATOM 1705 C CA . VAL A 1 216 ? -19.479 6.006 18.873 1.00 59.44 216 VAL A CA 1
ATOM 1706 C C . VAL A 1 216 ? -20.857 6.030 18.200 1.00 59.44 216 VAL A C 1
ATOM 1708 O O . VAL A 1 216 ? -21.270 7.078 17.706 1.00 59.44 216 VAL A O 1
ATOM 1711 N N . SER A 1 217 ? -21.594 4.914 18.226 1.00 58.78 217 SER A N 1
ATOM 1712 C CA . SER A 1 217 ? -22.947 4.810 17.660 1.00 58.78 217 SER A CA 1
ATOM 1713 C C . SER A 1 217 ? -24.043 5.424 18.541 1.00 58.78 217 SER A C 1
ATOM 1715 O O . SER A 1 217 ? -25.024 5.944 18.018 1.00 58.78 217 SER A O 1
ATOM 1717 N N . GLN A 1 218 ? -23.872 5.416 19.868 1.00 56.59 218 GLN A N 1
ATOM 1718 C CA . GLN A 1 218 ? -24.844 5.932 20.844 1.00 56.59 218 GLN A CA 1
ATOM 1719 C C . GLN A 1 218 ? -24.684 7.435 21.142 1.00 56.59 218 GLN A C 1
ATOM 1721 O O . GLN A 1 218 ? -25.183 7.903 22.162 1.00 56.59 218 GLN A O 1
ATOM 1726 N N . GLY A 1 219 ? -23.974 8.182 20.286 1.00 54.38 219 GLY A N 1
ATOM 1727 C CA . GLY A 1 219 ? -23.554 9.569 20.520 1.00 54.38 219 GLY A CA 1
ATOM 1728 C C . GLY A 1 219 ? -24.603 10.474 21.184 1.00 54.38 219 GLY A C 1
ATOM 1729 O O . GLY A 1 219 ? -25.806 10.354 20.957 1.00 54.38 219 GLY A O 1
ATOM 1730 N N . TYR A 1 220 ? -24.134 11.424 21.993 1.00 52.69 220 TYR A N 1
ATOM 1731 C CA . TYR A 1 220 ? -25.004 12.397 22.646 1.00 52.69 220 TYR A CA 1
ATOM 1732 C C . TYR A 1 220 ? -25.736 13.237 21.589 1.00 52.69 220 TYR A C 1
ATOM 1734 O O . TYR A 1 220 ? -25.116 13.842 20.710 1.00 52.69 220 TYR A O 1
ATOM 1742 N N . GLN A 1 221 ? -27.068 13.277 21.679 1.00 50.91 221 GLN A N 1
ATOM 1743 C CA . GLN A 1 221 ? -27.908 14.138 20.848 1.00 50.91 221 GLN A CA 1
ATOM 1744 C C . GLN A 1 221 ? -27.812 15.583 21.353 1.00 50.91 221 GLN A C 1
ATOM 1746 O O . GLN A 1 221 ? -28.471 15.966 22.317 1.00 50.91 221 GLN A O 1
ATOM 1751 N N . LEU A 1 222 ? -26.992 16.399 20.692 1.00 42.84 222 LEU A N 1
ATOM 1752 C CA . LEU A 1 222 ? -27.007 17.856 20.817 1.00 42.84 222 LEU A CA 1
ATOM 1753 C C . LEU A 1 222 ? -27.835 18.418 19.648 1.00 42.84 222 LEU A C 1
ATOM 1755 O O . LEU A 1 222 ? -27.306 18.868 18.634 1.00 42.84 222 LEU A O 1
ATOM 1759 N N . GLY A 1 223 ? -29.165 18.344 19.767 1.00 60.81 223 GLY A N 1
ATOM 1760 C CA . GLY A 1 223 ? -30.095 18.782 18.715 1.00 60.81 223 GLY A CA 1
ATOM 1761 C C . GLY A 1 223 ? -30.098 17.838 17.496 1.00 60.81 223 GLY A C 1
ATOM 1762 O O . GLY A 1 223 ? -30.135 16.626 17.695 1.00 60.81 223 GLY A O 1
ATOM 1763 N N . PRO A 1 224 ? -30.056 18.328 16.235 1.00 56.22 224 PRO A N 1
ATOM 1764 C CA . PRO A 1 224 ? -29.976 17.465 15.046 1.00 56.22 224 PRO A CA 1
ATOM 1765 C C . PRO A 1 224 ? -28.605 16.781 14.877 1.00 56.22 224 PRO A C 1
ATOM 1767 O O . PRO A 1 224 ? -28.415 16.007 13.942 1.00 56.22 224 PRO A O 1
ATOM 1770 N N . LEU A 1 225 ? -27.637 17.082 15.750 1.00 53.59 225 LEU A N 1
ATOM 1771 C CA . LEU A 1 225 ? -26.274 16.564 15.709 1.00 53.59 225 LEU A CA 1
ATOM 1772 C C . LEU A 1 225 ? -26.084 15.484 16.780 1.00 53.59 225 LEU A C 1
ATOM 1774 O O . LEU A 1 225 ? -26.037 15.766 17.976 1.00 53.59 225 LEU A O 1
ATOM 1778 N N . THR A 1 226 ? -25.921 14.238 16.344 1.00 56.00 226 THR A N 1
ATOM 1779 C CA . THR A 1 226 ? -25.395 13.150 17.176 1.00 56.00 226 THR A CA 1
ATOM 1780 C C . THR A 1 226 ? -23.872 13.236 17.181 1.00 56.00 226 THR A C 1
ATOM 1782 O O . THR A 1 226 ? -23.229 12.851 16.199 1.00 56.00 226 THR A O 1
ATOM 1785 N N . LEU A 1 227 ? -23.296 13.769 18.259 1.00 58.44 227 LEU A N 1
ATOM 1786 C CA . LEU A 1 227 ? -21.847 13.823 18.450 1.00 58.44 227 LEU A CA 1
ATOM 1787 C C . LEU A 1 227 ? -21.412 12.660 19.365 1.00 58.44 227 LEU A C 1
ATOM 1789 O O . LEU A 1 227 ? -21.905 12.572 20.493 1.00 58.44 227 LEU A O 1
ATOM 1793 N N . PRO A 1 228 ? -20.491 11.766 18.945 1.00 58.97 228 PRO A N 1
ATOM 1794 C CA . PRO A 1 228 ? -19.800 10.862 19.847 1.00 58.97 228 PRO A CA 1
ATOM 1795 C C . PRO A 1 228 ? -19.167 11.667 20.981 1.00 58.97 228 PRO A C 1
ATOM 1797 O O . PRO A 1 228 ? -18.752 12.813 20.762 1.00 58.97 228 PRO A O 1
ATOM 1800 N N . PRO A 1 229 ? -19.045 11.096 22.186 1.00 63.50 229 PRO A N 1
ATOM 1801 C CA . PRO A 1 229 ? -18.439 11.822 23.286 1.00 63.50 229 PRO A CA 1
ATOM 1802 C C . PRO A 1 229 ? -16.991 12.184 22.912 1.00 63.50 229 PRO A C 1
ATOM 1804 O O . PRO A 1 229 ? -16.196 11.303 22.573 1.00 63.50 229 PRO A O 1
ATOM 1807 N N . LEU A 1 230 ? -16.646 13.481 22.978 1.00 64.94 230 LEU A N 1
ATOM 1808 C CA . LEU A 1 230 ? -15.311 14.011 22.649 1.00 64.94 230 LEU A CA 1
ATOM 1809 C C . LEU A 1 230 ? -14.142 13.177 23.219 1.00 64.94 230 LEU A C 1
ATOM 1811 O O . LEU A 1 230 ? -13.177 12.974 22.479 1.00 64.94 230 LEU A O 1
ATOM 1815 N N . PRO A 1 231 ? -14.202 12.644 24.460 1.00 67.19 231 PRO A N 1
ATOM 1816 C CA . PRO A 1 231 ? -13.124 11.829 25.018 1.00 67.19 231 PRO A CA 1
ATOM 1817 C C . PRO A 1 231 ? -12.737 10.605 24.182 1.00 67.19 231 PRO A C 1
ATOM 1819 O O . PRO A 1 231 ? -11.584 10.196 24.231 1.00 67.19 231 PRO A O 1
ATOM 1822 N N . TYR A 1 232 ? -13.656 10.047 23.389 1.00 70.50 232 TYR A N 1
ATOM 1823 C CA . TYR A 1 232 ? -13.386 8.869 22.558 1.00 70.50 232 TYR A CA 1
ATOM 1824 C C . TYR A 1 232 ? -12.878 9.226 21.162 1.00 70.50 232 TYR A C 1
ATOM 1826 O O . TYR A 1 232 ? -12.152 8.440 20.558 1.00 70.50 232 TYR A O 1
ATOM 1834 N N . LEU A 1 233 ? -13.205 10.415 20.652 1.00 74.31 233 LEU A N 1
ATOM 1835 C CA . LEU A 1 233 ? -12.646 10.910 19.392 1.00 74.31 233 LEU A CA 1
ATOM 1836 C C . LEU A 1 233 ? -11.242 11.495 19.577 1.00 74.31 233 LEU A C 1
ATOM 1838 O O . LEU A 1 233 ? -10.446 11.448 18.643 1.00 74.31 233 LEU A O 1
ATOM 1842 N N . MET A 1 234 ? -10.909 12.008 20.766 1.00 78.94 234 MET A N 1
ATOM 1843 C CA . MET A 1 234 ? -9.611 12.641 21.015 1.00 78.94 234 MET A CA 1
ATOM 1844 C C . MET A 1 234 ? -8.403 11.716 20.778 1.00 78.94 234 MET A C 1
ATOM 1846 O O . MET A 1 234 ? -7.499 12.147 20.066 1.00 78.94 234 MET A O 1
ATOM 1850 N N . PRO A 1 235 ? -8.344 10.467 21.287 1.00 82.62 235 PRO A N 1
ATOM 1851 C CA . PRO A 1 235 ? -7.206 9.585 21.025 1.00 82.62 235 PRO A CA 1
ATOM 1852 C C . PRO A 1 235 ? -7.093 9.212 19.545 1.00 82.62 235 PRO A C 1
ATOM 1854 O O . PRO A 1 235 ? -5.995 9.205 18.994 1.00 82.62 235 PRO A O 1
ATOM 1857 N N . LEU A 1 236 ? -8.229 8.970 18.882 1.00 85.56 236 LEU A N 1
ATOM 1858 C CA . LEU A 1 236 ? -8.289 8.667 17.452 1.00 85.56 236 LEU A CA 1
ATOM 1859 C C . LEU A 1 236 ? -7.729 9.828 16.617 1.00 85.56 236 LEU A C 1
ATOM 1861 O O . LEU A 1 236 ? -6.790 9.639 15.846 1.00 85.56 236 LEU A O 1
ATOM 1865 N N . VAL A 1 237 ? -8.283 11.031 16.798 1.00 85.38 237 VAL A N 1
ATOM 1866 C CA . VAL A 1 237 ? -7.884 12.242 16.064 1.00 85.38 237 VAL A CA 1
ATOM 1867 C C . VAL A 1 237 ? -6.467 12.669 16.437 1.00 85.38 237 VAL A C 1
ATOM 1869 O O . VAL A 1 237 ? -5.723 13.099 15.565 1.00 85.38 237 VAL A O 1
ATOM 1872 N N . GLY A 1 238 ? -6.062 12.520 17.699 1.00 89.56 238 GLY A N 1
ATOM 1873 C CA . GLY A 1 238 ? -4.719 12.860 18.165 1.00 89.56 238 GLY A CA 1
ATOM 1874 C C . GLY A 1 238 ? -3.646 11.977 17.532 1.00 89.56 238 GLY A C 1
ATOM 1875 O O . GLY A 1 238 ? -2.681 12.487 16.968 1.00 89.56 238 GLY A O 1
ATOM 1876 N N . MET A 1 239 ? -3.839 10.657 17.555 1.00 88.00 239 MET A N 1
ATOM 1877 C CA . MET A 1 239 ? -2.887 9.712 16.967 1.00 88.00 239 MET A CA 1
ATOM 1878 C C . MET A 1 239 ? -2.852 9.806 15.438 1.00 88.00 239 MET A C 1
ATOM 1880 O O . MET A 1 239 ? -1.775 9.815 14.838 1.00 88.00 239 MET A O 1
ATOM 1884 N N . TRP A 1 240 ? -4.018 9.939 14.801 1.00 89.94 240 TRP A N 1
ATOM 1885 C CA . TRP A 1 240 ? -4.105 10.187 13.363 1.00 89.94 240 TRP A CA 1
ATOM 1886 C C . TRP A 1 240 ? -3.458 11.524 12.977 1.00 89.94 240 TRP A C 1
ATOM 1888 O O . TRP A 1 240 ? -2.666 11.574 12.040 1.00 89.94 240 TRP A O 1
ATOM 1898 N N . GLY A 1 241 ? -3.731 12.592 13.728 1.00 90.19 241 GLY A N 1
ATOM 1899 C CA . GLY A 1 241 ? -3.181 13.926 13.500 1.00 90.19 241 GLY A CA 1
ATOM 1900 C C . GLY A 1 241 ? -1.665 13.964 13.670 1.00 90.19 241 GLY A C 1
ATOM 1901 O O . GLY A 1 241 ? -0.976 14.596 12.874 1.00 90.19 241 GLY A O 1
ATOM 1902 N N . MET A 1 242 ? -1.128 13.219 14.640 1.00 91.00 242 MET A N 1
ATOM 1903 C CA . MET A 1 242 ? 0.314 13.034 14.797 1.00 91.00 242 MET A CA 1
ATOM 1904 C C . MET A 1 242 ? 0.927 12.338 13.573 1.00 91.00 242 MET A C 1
ATOM 1906 O O . MET A 1 242 ? 1.912 12.829 13.022 1.00 91.00 242 MET A O 1
ATOM 1910 N N . ALA A 1 243 ? 0.332 11.232 13.110 1.00 89.50 243 ALA A N 1
ATOM 1911 C CA . ALA A 1 243 ? 0.798 10.524 11.916 1.00 89.50 243 ALA A CA 1
ATOM 1912 C C . ALA A 1 243 ? 0.728 11.408 10.656 1.00 89.50 243 ALA A C 1
ATOM 1914 O O . ALA A 1 243 ? 1.688 11.471 9.889 1.00 89.50 243 ALA A O 1
ATOM 1915 N N . MET A 1 244 ? -0.369 12.147 10.476 1.00 88.69 244 MET A N 1
ATOM 1916 C CA . MET A 1 244 ? -0.544 13.106 9.382 1.00 88.69 244 MET A CA 1
ATOM 1917 C C . MET A 1 244 ? 0.484 14.231 9.426 1.00 88.69 244 MET A C 1
ATOM 1919 O O . MET A 1 244 ? 1.091 14.537 8.403 1.00 88.69 244 MET A O 1
ATOM 1923 N N . GLY A 1 245 ? 0.720 14.816 10.602 1.00 90.00 245 GLY A N 1
ATOM 1924 C CA . GLY A 1 245 ? 1.725 15.858 10.784 1.00 90.00 245 GLY A CA 1
ATOM 1925 C C . GLY A 1 245 ? 3.101 15.385 10.325 1.00 90.00 245 GLY A C 1
ATOM 1926 O O . GLY A 1 245 ? 3.758 16.068 9.545 1.00 90.00 245 GLY A O 1
ATOM 1927 N N . LEU A 1 246 ? 3.505 14.177 10.723 1.00 89.12 246 LEU A N 1
ATOM 1928 C CA . LEU A 1 246 ? 4.781 13.591 10.311 1.00 89.12 246 LEU A CA 1
ATOM 1929 C C . LEU A 1 246 ? 4.891 13.387 8.793 1.00 89.12 246 LEU A C 1
ATOM 1931 O O . LEU A 1 246 ? 5.938 13.671 8.216 1.00 89.12 246 LEU A O 1
ATOM 1935 N N . ILE A 1 247 ? 3.820 12.943 8.135 1.00 88.25 247 ILE A N 1
ATOM 1936 C CA . ILE A 1 247 ? 3.795 12.743 6.677 1.00 88.25 247 ILE A CA 1
ATOM 1937 C C . ILE A 1 247 ? 3.859 14.081 5.931 1.00 88.25 247 ILE A C 1
ATOM 1939 O O . ILE A 1 247 ? 4.578 14.209 4.939 1.00 88.25 247 ILE A O 1
ATOM 1943 N N . ILE A 1 248 ? 3.180 15.109 6.444 1.00 88.00 248 ILE A N 1
ATOM 1944 C CA . ILE A 1 248 ? 3.269 16.475 5.912 1.00 88.00 248 ILE A CA 1
ATOM 1945 C C . ILE A 1 248 ? 4.696 17.019 6.074 1.00 88.00 248 ILE A C 1
ATOM 1947 O O . ILE A 1 248 ? 5.233 17.609 5.137 1.00 88.00 248 ILE A O 1
ATOM 1951 N N . PHE A 1 249 ? 5.361 16.762 7.207 1.00 87.56 249 PHE A N 1
ATOM 1952 C CA . PHE A 1 249 ? 6.776 17.110 7.392 1.00 87.56 249 PHE A CA 1
ATOM 1953 C C . PHE A 1 249 ? 7.704 16.367 6.427 1.00 87.56 249 PHE A C 1
ATOM 1955 O O . PHE A 1 249 ? 8.699 16.935 5.977 1.00 87.56 249 PHE A O 1
ATOM 1962 N N . GLN A 1 250 ? 7.364 15.131 6.055 1.00 86.31 250 GLN A N 1
ATOM 1963 C CA . GLN A 1 250 ? 8.046 14.394 4.989 1.00 86.31 250 GLN A CA 1
ATOM 1964 C C . GLN A 1 250 ? 7.711 14.906 3.574 1.00 86.31 250 GLN A C 1
ATOM 1966 O O . GLN A 1 250 ? 8.202 14.351 2.594 1.00 86.31 250 GLN A O 1
ATOM 1971 N N . ARG A 1 251 ? 6.908 15.973 3.449 1.00 85.44 251 ARG A N 1
ATOM 1972 C CA . ARG A 1 251 ? 6.447 16.564 2.181 1.00 85.44 251 ARG A CA 1
ATOM 1973 C C . ARG A 1 251 ? 5.780 15.556 1.240 1.00 85.44 251 ARG A C 1
ATOM 1975 O O . ARG A 1 251 ? 5.751 15.760 0.029 1.00 85.44 251 ARG A O 1
ATOM 1982 N N . ASP A 1 252 ? 5.198 14.496 1.794 1.00 84.56 252 ASP A N 1
ATOM 1983 C CA . ASP A 1 252 ? 4.470 13.482 1.036 1.00 84.56 252 ASP A CA 1
ATOM 1984 C C . ASP A 1 252 ? 2.971 13.814 1.037 1.00 84.56 252 ASP A C 1
ATOM 19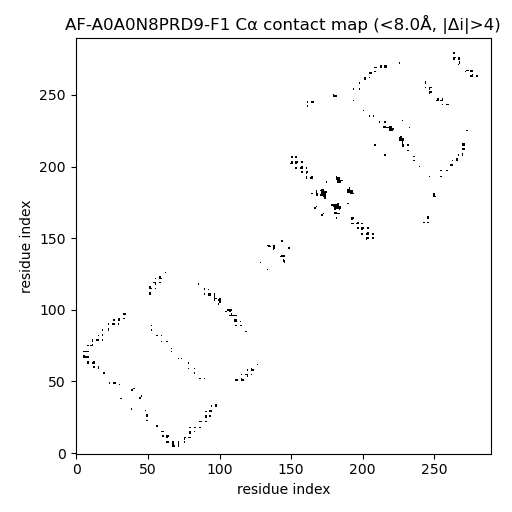86 O O . ASP A 1 252 ? 2.151 13.220 1.744 1.00 84.56 252 ASP A O 1
ATOM 1990 N N . LEU A 1 253 ? 2.616 14.841 0.257 1.00 83.44 253 LEU A N 1
ATOM 1991 C CA . LEU A 1 253 ? 1.233 15.315 0.152 1.00 83.44 253 LEU A CA 1
ATOM 1992 C C . LEU A 1 253 ? 0.302 14.225 -0.391 1.00 83.44 253 LEU A C 1
ATOM 1994 O O . LEU A 1 253 ? -0.831 14.108 0.066 1.00 83.44 253 LEU A O 1
ATOM 1998 N N . GLY A 1 254 ? 0.780 13.394 -1.321 1.00 84.69 254 GLY A N 1
ATOM 1999 C CA . GLY A 1 254 ? -0.001 12.284 -1.865 1.00 84.69 254 GLY A CA 1
ATOM 2000 C C . GLY A 1 254 ? -0.407 11.289 -0.778 1.00 84.69 254 GLY A C 1
ATOM 2001 O O . GLY A 1 254 ? -1.588 10.958 -0.652 1.00 84.69 254 GLY A O 1
ATOM 2002 N N . ALA A 1 255 ? 0.543 10.860 0.059 1.00 85.88 255 ALA A N 1
ATOM 2003 C CA . ALA A 1 255 ? 0.248 9.975 1.181 1.00 85.88 255 ALA A CA 1
ATOM 2004 C C . ALA A 1 255 ? -0.683 10.626 2.215 1.00 85.88 255 ALA A C 1
ATOM 2006 O O . ALA A 1 255 ? -1.594 9.958 2.710 1.00 85.88 255 ALA A O 1
ATOM 2007 N N . ALA A 1 256 ? -0.502 11.920 2.504 1.00 88.00 256 ALA A N 1
ATOM 2008 C CA . ALA A 1 256 ? -1.376 12.660 3.411 1.00 88.00 256 ALA A CA 1
ATOM 2009 C C . ALA A 1 256 ? -2.832 12.669 2.907 1.00 88.00 256 ALA A C 1
ATOM 2011 O O . ALA A 1 256 ? -3.746 12.332 3.657 1.00 88.00 256 ALA A O 1
ATOM 2012 N N . LEU A 1 257 ? -3.055 12.971 1.624 1.00 88.69 257 LEU A N 1
ATOM 2013 C CA . LEU A 1 257 ? -4.390 12.977 1.013 1.00 88.69 257 LEU A CA 1
ATOM 2014 C C . LEU A 1 257 ? -5.060 11.605 1.051 1.00 88.69 257 LEU A C 1
ATOM 2016 O O . LEU A 1 257 ? -6.247 11.496 1.373 1.00 88.69 257 LEU A O 1
ATOM 2020 N N . LEU A 1 258 ? -4.301 10.552 0.741 1.00 90.94 258 LEU A N 1
ATOM 2021 C CA . LEU A 1 258 ? -4.802 9.182 0.788 1.00 90.94 258 LEU A CA 1
ATOM 2022 C C . LEU A 1 258 ? -5.221 8.797 2.209 1.00 90.94 258 LEU A C 1
ATOM 2024 O O . LEU A 1 258 ? -6.337 8.318 2.403 1.00 90.94 258 LEU A O 1
ATOM 2028 N N . LEU A 1 259 ? -4.378 9.050 3.213 1.00 89.81 259 LEU A N 1
ATOM 2029 C CA . LEU A 1 259 ? -4.695 8.723 4.605 1.00 89.81 259 LEU A CA 1
ATOM 2030 C C . LEU A 1 259 ? -5.829 9.565 5.176 1.00 89.81 259 LEU A C 1
ATOM 2032 O O . LEU A 1 259 ? -6.639 9.053 5.946 1.00 89.81 259 LEU A O 1
ATOM 2036 N N . PHE A 1 260 ? -5.910 10.834 4.785 1.00 89.94 260 PHE A N 1
ATOM 2037 C CA . PHE A 1 260 ? -7.030 11.701 5.121 1.00 89.94 260 PHE A CA 1
ATOM 2038 C C . PHE A 1 260 ? -8.348 11.142 4.572 1.00 89.94 260 PHE A C 1
ATOM 2040 O O . PHE A 1 260 ? -9.327 11.005 5.305 1.00 89.94 260 PHE A O 1
ATOM 2047 N N . SER A 1 261 ? -8.351 10.732 3.302 1.00 90.44 261 SER A N 1
ATOM 2048 C CA . SER A 1 261 ? -9.526 10.148 2.645 1.00 90.44 261 SER A CA 1
ATOM 2049 C C . SER A 1 261 ? -9.944 8.826 3.293 1.00 90.44 261 SER A C 1
ATOM 2051 O O . SER A 1 261 ? -11.125 8.607 3.560 1.00 90.44 261 SER A O 1
ATOM 2053 N N . VAL A 1 262 ? -8.974 7.961 3.604 1.00 91.62 262 VAL A N 1
ATOM 2054 C CA . VAL A 1 262 ? -9.199 6.693 4.313 1.00 91.62 262 VAL A CA 1
ATOM 2055 C C . VAL A 1 262 ? -9.774 6.934 5.707 1.00 91.62 262 VAL A C 1
ATOM 2057 O O . VAL A 1 262 ? -10.729 6.264 6.096 1.00 91.62 262 VAL A O 1
ATOM 2060 N N . PHE A 1 263 ? -9.239 7.909 6.443 1.00 89.75 263 PHE A N 1
ATOM 2061 C CA . PHE A 1 263 ? -9.737 8.281 7.763 1.00 89.75 263 PHE A CA 1
ATOM 2062 C C . PHE A 1 263 ? -11.200 8.723 7.715 1.00 89.75 263 PHE A C 1
ATOM 2064 O O . PHE A 1 263 ? -12.017 8.194 8.469 1.00 89.75 263 PHE A O 1
ATOM 2071 N N . LEU A 1 264 ? -11.557 9.626 6.795 1.00 88.94 264 LEU A N 1
ATOM 2072 C CA . LEU A 1 264 ? -12.946 10.062 6.634 1.00 88.94 264 LEU A CA 1
ATOM 2073 C C . LEU A 1 264 ? -13.871 8.913 6.226 1.00 88.94 264 LEU A C 1
ATOM 2075 O O . LEU A 1 264 ? -14.971 8.804 6.765 1.00 88.94 264 LEU A O 1
ATOM 2079 N N . ALA A 1 265 ? -13.427 8.042 5.317 1.00 90.62 265 ALA A N 1
ATOM 2080 C CA . ALA A 1 265 ? -14.201 6.879 4.900 1.00 90.62 265 ALA A CA 1
ATOM 2081 C C . ALA A 1 265 ? -14.465 5.923 6.074 1.00 90.62 265 ALA A C 1
ATOM 2083 O O . ALA A 1 265 ? -15.605 5.519 6.295 1.00 90.62 265 ALA A O 1
ATOM 2084 N N . MET A 1 266 ? -13.443 5.601 6.871 1.00 89.06 266 MET A N 1
ATOM 2085 C CA . MET A 1 266 ? -13.590 4.735 8.045 1.00 89.06 266 MET A CA 1
ATOM 2086 C C . MET A 1 266 ? -14.459 5.369 9.129 1.00 89.06 266 MET A C 1
ATOM 2088 O O . MET A 1 266 ? -15.315 4.694 9.701 1.00 89.06 266 MET A O 1
ATOM 2092 N N . LEU A 1 267 ? -14.288 6.669 9.381 1.00 84.38 267 LEU A N 1
ATOM 2093 C CA . LEU A 1 267 ? -15.099 7.399 10.348 1.00 84.38 267 LEU A CA 1
ATOM 2094 C C . LEU A 1 267 ? -16.571 7.421 9.925 1.00 84.38 267 LEU A C 1
ATOM 2096 O O . LEU A 1 267 ? -17.447 7.188 10.757 1.00 84.38 267 LEU A O 1
ATOM 2100 N N . TYR A 1 268 ? -16.853 7.636 8.638 1.00 85.50 268 TYR A N 1
ATOM 2101 C CA . TYR A 1 268 ? -18.206 7.552 8.090 1.00 85.50 268 TYR A CA 1
ATOM 2102 C C . TYR A 1 268 ? -18.801 6.153 8.246 1.00 85.50 268 TYR A C 1
ATOM 2104 O O . TYR A 1 268 ? -19.920 6.024 8.731 1.00 85.50 268 TYR A O 1
ATOM 2112 N N . VAL A 1 269 ? -18.050 5.103 7.905 1.00 86.38 269 VAL A N 1
ATOM 2113 C CA . VAL A 1 269 ? -18.511 3.712 8.044 1.00 86.38 269 VAL A CA 1
ATOM 2114 C C . VAL A 1 269 ? -18.802 3.358 9.508 1.00 86.38 269 VAL A C 1
ATOM 2116 O O . VAL A 1 269 ? -19.789 2.683 9.787 1.00 86.38 269 VAL A O 1
ATOM 2119 N N . ALA A 1 270 ? -17.988 3.835 10.452 1.00 80.44 270 ALA A N 1
ATOM 2120 C CA . ALA A 1 270 ? -18.170 3.550 11.874 1.00 80.44 270 ALA A CA 1
ATOM 2121 C C . ALA A 1 270 ? -19.306 4.358 12.525 1.00 80.44 270 ALA A C 1
ATOM 2123 O O . ALA A 1 270 ? -20.017 3.835 13.380 1.00 80.44 270 ALA A O 1
ATOM 2124 N N . THR A 1 271 ? -19.484 5.624 12.132 1.00 76.06 271 THR A N 1
ATOM 2125 C CA . THR A 1 271 ? -20.470 6.541 12.742 1.00 76.06 271 THR A CA 1
ATOM 2126 C C . THR A 1 271 ? -21.805 6.587 12.002 1.00 76.06 271 THR A C 1
ATOM 2128 O O . THR A 1 271 ? -22.799 7.022 12.573 1.00 76.06 271 THR A O 1
ATOM 2131 N N . SER A 1 272 ? -21.836 6.199 10.721 1.00 80.06 272 SER A N 1
ATOM 2132 C CA . SER A 1 272 ? -22.942 6.451 9.781 1.00 80.06 272 SER A CA 1
ATOM 2133 C C . SER A 1 272 ? -23.370 7.927 9.688 1.00 80.06 272 SER A C 1
ATOM 2135 O O . SER A 1 272 ? -24.462 8.230 9.208 1.00 80.06 272 SER A O 1
ATOM 2137 N N . ASN A 1 273 ? -22.517 8.865 10.122 1.00 74.94 273 ASN A N 1
ATOM 2138 C CA . ASN A 1 273 ? -22.833 10.288 10.183 1.00 74.94 273 ASN A CA 1
ATOM 2139 C C . ASN A 1 273 ? -22.025 11.074 9.137 1.00 74.94 273 ASN A C 1
ATOM 2141 O O . ASN A 1 273 ? -20.816 11.279 9.267 1.00 74.94 273 ASN A O 1
ATOM 2145 N N . GLY A 1 274 ? -22.717 11.553 8.100 1.00 79.75 274 GLY A N 1
ATOM 2146 C CA . GLY A 1 274 ? -22.116 12.330 7.011 1.00 79.75 274 GLY A CA 1
ATOM 2147 C C . GLY A 1 274 ? -21.552 13.689 7.439 1.00 79.75 274 GLY A C 1
ATOM 2148 O O . GLY A 1 274 ? -20.711 14.244 6.734 1.00 79.75 274 GLY A O 1
ATOM 2149 N N . TRP A 1 275 ? -21.946 14.214 8.605 1.00 76.12 275 TRP A N 1
ATOM 2150 C CA . TRP A 1 275 ? -21.459 15.506 9.089 1.00 76.12 275 TRP A CA 1
ATOM 2151 C C . TRP A 1 275 ? -19.950 15.504 9.355 1.00 76.12 275 TRP A C 1
ATOM 2153 O O . TRP A 1 275 ? -19.286 16.503 9.093 1.00 76.12 275 TRP A O 1
ATOM 2163 N N . TYR A 1 276 ? -19.378 14.376 9.793 1.00 77.06 276 TYR A N 1
ATOM 2164 C CA . TYR A 1 276 ? -17.925 14.254 9.969 1.00 77.06 276 TYR A CA 1
ATOM 2165 C C . TYR A 1 276 ? -17.164 14.352 8.659 1.00 77.06 276 TYR A C 1
ATOM 2167 O O . TYR A 1 276 ? -16.101 14.965 8.608 1.00 77.06 276 TYR A O 1
ATOM 2175 N N . VAL A 1 277 ? -17.722 13.774 7.596 1.00 83.00 277 VAL A N 1
ATOM 2176 C CA . VAL A 1 277 ? -17.134 13.850 6.260 1.00 83.00 277 VAL A CA 1
ATOM 2177 C C . VAL A 1 277 ? -17.190 15.286 5.759 1.00 83.00 277 VAL A C 1
ATOM 2179 O O . VAL A 1 277 ? -16.180 15.795 5.290 1.00 83.00 277 VAL A O 1
ATOM 2182 N N . LEU A 1 278 ? -18.329 15.967 5.921 1.00 84.56 278 LEU A N 1
ATOM 2183 C CA . LEU A 1 278 ? -18.469 17.376 5.543 1.00 84.56 278 LEU A CA 1
ATOM 2184 C C . LEU A 1 278 ? -17.505 18.277 6.322 1.00 84.56 278 LEU A C 1
ATOM 2186 O O . LEU A 1 278 ? -16.798 19.079 5.716 1.00 84.56 278 LEU A O 1
ATOM 2190 N N . ALA A 1 279 ? -17.421 18.104 7.643 1.00 83.44 279 ALA A N 1
ATOM 2191 C CA . ALA A 1 279 ? -16.486 18.837 8.489 1.00 83.44 279 ALA A CA 1
ATOM 2192 C C . ALA A 1 279 ? -15.032 18.578 8.064 1.00 83.44 279 ALA A C 1
ATOM 2194 O O . ALA A 1 279 ? -14.272 19.524 7.870 1.00 83.44 279 ALA A O 1
ATOM 2195 N N . GLY A 1 280 ? -14.665 17.317 7.828 1.00 83.81 280 GLY A N 1
ATOM 2196 C CA . GLY A 1 280 ? -13.347 16.941 7.328 1.00 83.81 280 GLY A CA 1
ATOM 2197 C C . GLY A 1 280 ? -13.024 17.585 5.982 1.00 83.81 280 GLY A C 1
ATOM 2198 O O . GLY A 1 280 ? -12.012 18.267 5.859 1.00 83.81 280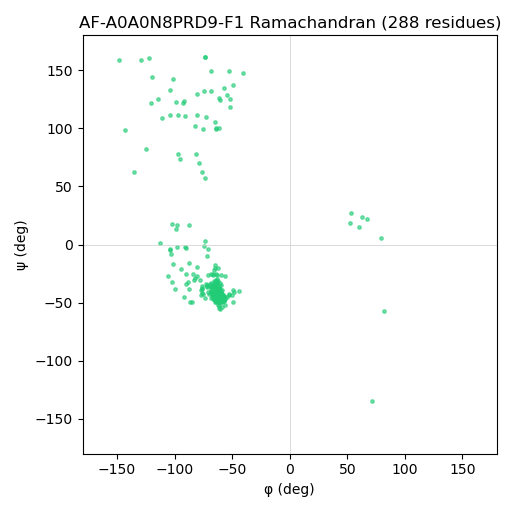 GLY A O 1
ATOM 2199 N N . LEU A 1 281 ? -13.894 17.429 4.984 1.00 86.62 281 LEU A N 1
ATOM 2200 C CA . LEU A 1 281 ? -13.706 18.021 3.657 1.00 86.62 281 LEU A CA 1
ATOM 2201 C C . LEU A 1 281 ? -13.598 19.549 3.720 1.00 86.62 281 LEU A C 1
ATOM 2203 O O . LEU A 1 281 ? -12.766 20.126 3.026 1.00 86.62 281 LEU A O 1
ATOM 2207 N N . SER A 1 282 ? -14.386 20.202 4.579 1.00 84.75 282 SER A N 1
ATOM 2208 C CA . SER A 1 282 ? -14.290 21.650 4.785 1.00 84.75 282 SER A CA 1
ATOM 2209 C C . SER A 1 282 ? -12.957 22.059 5.418 1.00 84.75 282 SER A C 1
ATOM 2211 O O . SER A 1 282 ? -12.309 22.979 4.924 1.00 84.75 282 SER A O 1
ATOM 2213 N N . ALA A 1 283 ? -12.490 21.335 6.442 1.00 81.50 283 ALA A N 1
ATOM 2214 C CA . ALA A 1 283 ? -11.199 21.582 7.080 1.00 81.50 283 ALA A CA 1
ATOM 2215 C C . ALA A 1 283 ? -10.035 21.353 6.108 1.00 81.50 283 ALA A C 1
ATOM 2217 O O . ALA A 1 283 ? -9.090 22.137 6.082 1.00 81.50 283 ALA A O 1
ATOM 2218 N N . PHE A 1 284 ? -10.130 20.320 5.270 1.00 82.00 284 PHE A N 1
ATOM 2219 C CA . PHE A 1 284 ? -9.169 20.056 4.207 1.00 82.00 284 PHE A CA 1
ATOM 2220 C C . PHE A 1 284 ? -9.157 21.173 3.155 1.00 82.00 284 PHE A C 1
ATOM 2222 O O . PHE A 1 284 ? -8.090 21.652 2.786 1.00 82.00 284 PHE A O 1
ATOM 2229 N N . GLY A 1 285 ? -10.331 21.639 2.716 1.00 82.19 285 GLY A N 1
ATOM 2230 C CA . GLY A 1 285 ? -10.445 22.754 1.774 1.00 82.19 285 GLY A CA 1
ATOM 2231 C C . GLY A 1 285 ? -9.831 24.048 2.312 1.00 82.19 285 GLY A C 1
ATOM 2232 O O . GLY A 1 285 ? -9.094 24.718 1.595 1.00 82.19 285 GLY A O 1
ATOM 2233 N N . VAL A 1 286 ? -10.064 24.362 3.591 1.00 80.50 286 VAL A N 1
ATOM 2234 C CA . VAL A 1 286 ? -9.426 25.504 4.267 1.00 80.50 286 VAL A CA 1
ATOM 2235 C C . VAL A 1 286 ? -7.914 25.304 4.366 1.00 80.50 286 VAL A C 1
ATOM 2237 O O . VAL A 1 286 ? -7.159 26.207 4.023 1.00 80.50 286 VAL A O 1
ATOM 2240 N N . GLY A 1 287 ? -7.464 24.121 4.789 1.00 73.62 287 GLY A N 1
ATOM 2241 C CA . GLY A 1 287 ? -6.042 23.808 4.935 1.00 73.62 287 GLY A CA 1
ATOM 2242 C C . GLY A 1 287 ? -5.269 23.766 3.616 1.00 73.62 287 GLY A C 1
ATOM 2243 O O . GLY A 1 287 ? -4.071 23.993 3.626 1.00 73.62 287 GLY A O 1
ATOM 2244 N N . SER A 1 288 ? -5.933 23.502 2.488 1.00 76.38 288 SER A N 1
ATOM 2245 C CA . SER A 1 288 ? -5.321 23.554 1.154 1.00 76.38 288 SER A CA 1
ATOM 2246 C C . SER A 1 288 ? -5.216 24.974 0.589 1.00 76.38 288 SER A C 1
ATOM 2248 O O . SER A 1 288 ? -4.489 25.175 -0.382 1.00 76.38 288 SER A O 1
ATOM 2250 N N . TYR A 1 289 ? -5.995 25.923 1.112 1.00 74.69 289 TYR A N 1
ATOM 2251 C CA . TYR A 1 289 ? -5.983 27.317 0.663 1.00 74.69 289 TYR A CA 1
ATOM 2252 C C . TYR A 1 289 ? -4.878 28.145 1.340 1.00 74.69 289 TYR A C 1
ATOM 2254 O O . TYR A 1 289 ? -4.440 29.147 0.777 1.00 74.69 289 TYR A O 1
ATOM 2262 N N . VAL A 1 290 ? -4.456 27.735 2.541 1.00 59.47 290 VAL A N 1
ATOM 2263 C CA . VAL A 1 290 ? -3.390 28.359 3.347 1.00 59.47 290 VAL A CA 1
ATOM 2264 C C . VAL A 1 290 ? -2.034 27.763 2.988 1.00 59.47 290 VAL A C 1
ATOM 2266 O O . VAL A 1 290 ? -1.077 28.557 2.860 1.00 59.47 290 VAL A O 1
#

Solvent-accessible surface area (backbone atoms only — not comparable to full-atom values): 16015 Å² total; per-residue (Å²): 134,87,78,71,80,76,54,67,51,57,67,28,52,54,46,40,51,50,43,49,53,53,46,55,54,50,45,53,51,44,48,68,74,68,46,91,65,81,84,59,98,40,75,64,50,54,43,72,69,40,49,51,60,49,56,44,50,54,50,53,51,50,49,52,55,52,36,32,74,76,45,54,85,56,78,54,58,62,64,35,51,52,53,42,54,52,48,52,51,51,47,52,40,52,61,43,28,69,66,44,25,72,76,39,51,85,81,28,56,64,45,38,51,52,51,27,50,52,50,33,52,51,52,50,53,50,47,50,64,73,71,47,64,53,50,58,53,30,34,71,76,73,68,35,42,51,66,59,50,51,45,77,39,28,68,60,49,42,50,51,36,51,48,49,50,59,46,15,73,79,68,29,35,46,93,80,72,78,85,44,39,52,24,41,73,71,85,86,53,74,47,51,44,65,65,55,30,54,56,39,47,52,51,31,52,54,37,54,47,59,76,40,33,67,60,43,58,66,23,53,71,64,74,98,42,68,44,45,56,63,83,70,48,46,60,55,52,49,56,50,47,51,54,42,52,54,34,52,72,54,67,36,58,70,61,38,53,51,52,51,51,51,50,42,52,51,51,30,72,59,49,73,43,66,62,59,44,52,52,48,55,50,53,48,55,54,62,73,73,109

Nearest PDB structures (foldseek):
  8p1u-assembly1_A  TM=8.004E-01  e=3.438E-03  Pseudomonas aeruginosa
  6gwh-assembly1_A  TM=2.223E-01  e=2.771E+00  Pyrococcus furiosus DSM 3638
  8ffm-assembly1_A  TM=1.960E-01  e=8.838E+00  Rattus norvegicus

Sequence (290 aa):
MLRYPRNLRGIELQLLVTVLLFFAAGYMLVVSVTRTQEFIPTVRGVVDILWPSVLPFLLFLGISVGMSLRTPKADQLLLPLVALLAGMGLMITARLEPSLAAVDSVAYTGVDAKQSLWVTIGVVVLSIILFVPWDQLFRQYFRTSLMDWLDHHRYAWLTIGIGLIVATFAFGSDPNGSGVRAWFNLGLFSFQPSELLKIILVIFLASYLNEHREVVSQGYQLGPLTLPPLPYLMPLVGMWGMAMGLIIFQRDLGAALLLFSVFLAMLYVATSNGWYVLAGLSAFGVGSYV

Radius of gyration: 23.43 Å; Cα contacts (8 Å, |Δi|>4): 249; chains: 1; bounding box: 53×65×60 Å

Foldseek 3Di:
DDPDPLPQLVLLLVLLVVLVVVLLVLQVVLCVVQDPPPQPPDPVSSCVSCVLLVLLSVLLNVLSRVCSVVPSPDDSVVSSVVNNVLSVVLSVLSNCLVVVCVVPVVPRPCVSSVSSVVSNVVSVVVSCVVPPPQQVVCCVPVVGGPLVVLLVCLVVLLVVLLVVLVVQVVQFDDPPPPPFRQWHCPPVDIDGSLVVNLVSLLSSLLSLLVVCLVQLQCADDPDPDRHRPPVSVCVNCVSLVSSLVSCVSRVVVVSSVVSLVSNLVSSCVSNVDCVSVVVSVVVVVVVVVD

Secondary structure (DSSP, 8-state):
---------HHHHHHHHHHHHHHHHHHHHHHHHH--S-----HHHHHHHHHHHHHHHHHHHHHHHHHHHH-TTS-SSHHHHHHHHHHHHHHHHHHHHHHHHTT-HHHHTTHHHHHHHHHHHHHHHHHHHHHS-HHHHHHHHHSS-HHHHHHHTHHHHHHHHHHHHHHHHHH-B-TT-SS---BEE-SS-EE-HHHHHHHHHHHHHHHHHHHTHHHHHT-EEETTEEEPPHHHHHHHHHHHHHHHHHHHHTT-HHHHHHHHHHHHHHHHHHH--HHHHHHHHHHHHHHHH-

Organism: NCBI:txid186479